Protein AF-A0A9E5JHD2-F1 (afdb_monomer_lite)

Structure (mmCIF, N/CA/C/O backbone):
data_AF-A0A9E5JHD2-F1
#
_entry.id   AF-A0A9E5JHD2-F1
#
loop_
_atom_site.group_PDB
_atom_site.id
_atom_site.type_symbol
_atom_site.label_atom_id
_atom_site.label_alt_id
_atom_site.label_comp_id
_atom_site.label_asym_id
_atom_site.label_entity_id
_atom_site.label_seq_id
_atom_site.pdbx_PDB_ins_code
_atom_site.Cartn_x
_atom_site.Cartn_y
_atom_site.Cartn_z
_atom_site.occupancy
_atom_site.B_iso_or_equiv
_atom_site.auth_seq_id
_atom_site.auth_comp_id
_atom_site.auth_asym_id
_atom_site.auth_atom_id
_atom_site.pdbx_PDB_model_num
ATOM 1 N N . ASN A 1 1 ? -13.717 1.702 -2.231 1.00 94.69 1 ASN A N 1
ATOM 2 C CA . ASN A 1 1 ? -14.423 2.527 -1.225 1.00 94.69 1 ASN A CA 1
ATOM 3 C C . ASN A 1 1 ? -14.486 1.715 0.046 1.00 94.69 1 ASN A C 1
ATOM 5 O O . ASN A 1 1 ? -14.703 0.518 -0.075 1.00 94.69 1 ASN A O 1
ATOM 9 N N . TYR A 1 2 ? -14.304 2.346 1.200 1.00 96.88 2 TYR A N 1
ATOM 10 C CA . TYR A 1 2 ? -14.379 1.688 2.506 1.00 96.88 2 TYR A CA 1
ATOM 11 C C . TYR A 1 2 ? -15.348 2.466 3.394 1.00 96.88 2 TYR A C 1
ATOM 13 O O . TYR A 1 2 ? -15.349 3.697 3.351 1.00 96.88 2 TYR A O 1
ATOM 21 N N . LEU A 1 3 ? -16.200 1.762 4.135 1.00 96.31 3 LEU A N 1
ATOM 22 C CA . LEU A 1 3 ? -17.006 2.364 5.194 1.00 96.31 3 LEU A CA 1
ATOM 23 C C . LEU A 1 3 ? -16.110 2.513 6.427 1.00 96.31 3 LEU A C 1
ATOM 25 O O . LEU A 1 3 ? -15.376 1.582 6.735 1.00 96.31 3 LEU A O 1
ATOM 29 N N . VAL A 1 4 ? -16.140 3.675 7.071 1.00 96.31 4 VAL A N 1
ATOM 30 C CA . VAL A 1 4 ? -15.332 3.996 8.257 1.00 96.31 4 VAL A CA 1
ATOM 31 C C . VAL A 1 4 ? -16.227 4.678 9.288 1.00 96.31 4 VAL A C 1
ATOM 33 O O . VAL A 1 4 ? -17.124 5.441 8.907 1.00 96.31 4 VAL A O 1
ATOM 36 N N . ASP A 1 5 ? -15.992 4.436 10.574 1.00 95.88 5 ASP A N 1
ATOM 37 C CA . ASP A 1 5 ? -16.698 5.107 11.667 1.00 95.88 5 ASP A CA 1
ATOM 38 C C . ASP A 1 5 ? -16.470 6.633 11.629 1.00 95.88 5 ASP A C 1
ATOM 40 O O . ASP A 1 5 ? -15.352 7.138 11.467 1.00 95.88 5 ASP A O 1
ATOM 44 N N . ARG A 1 6 ? -17.557 7.403 11.761 1.00 95.75 6 ARG A N 1
ATOM 45 C CA . ARG A 1 6 ? -17.526 8.872 11.780 1.00 95.75 6 ARG A CA 1
ATOM 46 C C . ARG A 1 6 ? -16.782 9.434 12.989 1.00 95.75 6 ARG A C 1
ATOM 48 O O . ARG A 1 6 ? -16.275 10.553 12.898 1.00 95.75 6 ARG A O 1
ATOM 55 N N . ALA A 1 7 ? -16.728 8.688 14.090 1.00 96.81 7 ALA A N 1
ATOM 56 C CA . ALA A 1 7 ? -16.056 9.084 15.318 1.00 96.81 7 ALA A CA 1
ATOM 57 C C . ALA A 1 7 ? -14.535 9.200 15.148 1.00 96.81 7 ALA A C 1
ATOM 59 O O . ALA A 1 7 ? -13.897 9.938 15.900 1.00 96.81 7 ALA A O 1
ATOM 60 N N . VAL A 1 8 ? -13.947 8.531 14.147 1.00 96.44 8 VAL A N 1
ATOM 61 C CA . VAL A 1 8 ? -12.508 8.621 13.889 1.00 96.44 8 VAL A CA 1
ATOM 62 C C . VAL A 1 8 ? -12.144 10.017 13.374 1.00 96.44 8 VAL A C 1
ATOM 64 O O . VAL A 1 8 ? -12.630 10.434 12.312 1.00 96.44 8 VAL A O 1
ATOM 67 N N . PRO A 1 9 ? -11.242 10.751 14.059 1.00 95.88 9 PRO A N 1
ATOM 68 C CA . PRO A 1 9 ? -10.780 12.044 13.577 1.00 95.88 9 PRO A CA 1
ATOM 69 C C . PRO A 1 9 ? -10.144 11.914 12.191 1.00 95.88 9 PRO A C 1
ATOM 71 O O . PRO A 1 9 ? -9.192 11.158 11.995 1.00 95.88 9 PRO A O 1
ATOM 74 N N . PHE A 1 10 ? -10.635 12.686 11.219 1.00 93.94 10 PHE A N 1
ATOM 75 C CA . PHE A 1 10 ? -10.197 12.550 9.826 1.00 93.94 10 PHE A CA 1
ATOM 76 C C . PHE A 1 10 ? -8.692 12.809 9.640 1.00 93.94 10 PHE A C 1
ATOM 78 O O . PHE A 1 10 ? -8.054 12.144 8.833 1.00 93.94 10 PHE A O 1
ATOM 85 N N . GLY A 1 11 ? -8.101 13.716 10.428 1.00 94.62 11 GLY A N 1
ATOM 86 C CA . GLY A 1 11 ? -6.651 13.938 10.423 1.00 94.62 11 GLY A CA 1
ATOM 87 C C . GLY A 1 11 ? -5.853 12.704 10.858 1.00 94.62 11 GLY A C 1
ATOM 88 O O . GLY A 1 11 ? -4.858 12.374 10.221 1.00 94.62 11 GLY A O 1
ATOM 89 N N . ARG A 1 12 ? -6.328 11.969 11.878 1.00 95.69 12 ARG A N 1
ATOM 90 C CA . ARG A 1 12 ? -5.720 10.696 12.301 1.00 95.69 12 ARG A CA 1
ATOM 91 C C . ARG A 1 12 ? -5.823 9.661 11.186 1.00 95.69 12 ARG A C 1
ATOM 93 O O . ARG A 1 12 ? -4.822 9.047 10.835 1.00 95.69 12 ARG A O 1
ATOM 100 N N . LEU A 1 13 ? -7.010 9.538 10.583 1.00 96.25 13 LEU A N 1
ATOM 101 C CA . LEU A 1 13 ? -7.246 8.635 9.457 1.00 96.25 13 LEU A CA 1
ATOM 102 C C . LEU A 1 13 ? -6.259 8.889 8.312 1.00 96.25 13 LEU A C 1
ATOM 104 O O . LEU A 1 13 ? -5.614 7.953 7.853 1.00 96.25 13 LEU A O 1
ATOM 108 N N . VAL A 1 14 ? -6.122 10.147 7.882 1.00 95.56 14 VAL A N 1
ATOM 109 C CA . VAL A 1 14 ? -5.187 10.564 6.826 1.00 95.56 14 VAL A CA 1
ATOM 110 C C . VAL A 1 14 ? -3.749 10.197 7.187 1.00 95.56 14 VAL A C 1
ATOM 112 O O . VAL A 1 14 ? -3.085 9.516 6.404 1.00 95.56 14 VAL A O 1
ATOM 115 N N . ASN A 1 15 ? -3.274 10.629 8.357 1.00 95.19 15 ASN A N 1
ATOM 116 C CA . ASN A 1 15 ? -1.876 10.455 8.753 1.00 95.19 15 ASN A CA 1
ATOM 117 C C . ASN A 1 15 ? -1.495 8.973 8.826 1.00 95.19 15 ASN A C 1
ATOM 119 O O . ASN A 1 15 ? -0.431 8.581 8.351 1.00 95.19 15 ASN A O 1
ATOM 123 N N . GLN A 1 16 ? -2.389 8.142 9.364 1.00 97.50 16 GLN A N 1
ATOM 124 C CA . GLN A 1 16 ? -2.115 6.733 9.634 1.00 97.50 16 GLN A CA 1
ATOM 125 C C . GLN A 1 16 ? -2.344 5.819 8.418 1.00 97.50 16 GLN A C 1
ATOM 127 O O . GLN A 1 16 ? -1.650 4.812 8.278 1.00 97.50 16 GLN A O 1
ATOM 132 N N . ILE A 1 17 ? -3.248 6.165 7.489 1.00 98.06 17 ILE A N 1
ATOM 133 C CA . ILE A 1 17 ? -3.468 5.364 6.268 1.00 98.06 17 ILE A CA 1
ATOM 134 C C . ILE A 1 17 ? -2.464 5.680 5.151 1.00 98.06 17 ILE A C 1
ATOM 136 O O . ILE A 1 17 ? -2.183 4.834 4.298 1.00 98.06 17 ILE A O 1
ATOM 140 N N . THR A 1 18 ? -1.911 6.895 5.134 1.00 98.38 18 THR A N 1
ATOM 141 C CA . THR A 1 18 ? -1.023 7.367 4.060 1.00 98.38 18 THR A CA 1
ATOM 142 C C . THR A 1 18 ? 0.222 6.491 3.866 1.00 98.38 18 THR A C 1
ATOM 144 O O . THR A 1 18 ? 0.499 6.136 2.715 1.00 98.38 18 THR A O 1
ATOM 147 N N . PRO A 1 19 ? 0.945 6.052 4.919 1.00 98.44 19 PRO A N 1
ATOM 148 C CA . PRO A 1 19 ? 2.079 5.141 4.767 1.00 98.44 19 PRO A CA 1
ATOM 149 C C . PRO A 1 19 ? 1.695 3.843 4.051 1.00 98.44 19 PRO A C 1
ATOM 151 O O . PRO A 1 19 ? 2.410 3.418 3.140 1.00 98.44 19 PRO A O 1
ATOM 154 N N . HIS A 1 20 ? 0.531 3.264 4.381 1.00 98.75 20 HIS A N 1
ATOM 155 C CA . HIS A 1 20 ? 0.003 2.076 3.704 1.00 98.75 20 HIS A CA 1
ATOM 156 C C . HIS A 1 20 ? -0.266 2.348 2.225 1.00 98.75 20 HIS A C 1
ATOM 158 O O . HIS A 1 20 ? 0.205 1.618 1.359 1.00 98.75 20 HIS A O 1
ATOM 164 N N . PHE A 1 21 ? -0.973 3.431 1.899 1.00 98.69 21 PHE A N 1
ATOM 165 C CA . PHE A 1 21 ? -1.281 3.780 0.509 1.00 98.69 21 PHE A CA 1
ATOM 166 C C . PHE A 1 21 ? -0.048 4.035 -0.351 1.00 98.69 21 PHE A C 1
ATOM 168 O O . PHE A 1 21 ? -0.021 3.604 -1.505 1.00 98.69 21 PHE A O 1
ATOM 175 N N . VAL A 1 22 ? 0.965 4.692 0.208 1.00 98.62 22 VAL A N 1
ATOM 176 C CA . VAL A 1 22 ? 2.224 4.978 -0.483 1.00 98.62 22 VAL A CA 1
ATOM 177 C C . VAL A 1 22 ? 3.027 3.706 -0.747 1.00 98.62 22 VAL A C 1
ATOM 179 O O . VAL A 1 22 ? 3.644 3.587 -1.805 1.00 98.62 22 VAL A O 1
ATOM 182 N N . THR A 1 23 ? 3.029 2.752 0.185 1.00 98.81 23 THR A N 1
ATOM 183 C CA . THR A 1 23 ? 3.943 1.600 0.134 1.00 98.81 23 THR A CA 1
ATOM 184 C C . THR A 1 23 ? 3.296 0.314 -0.374 1.00 98.81 23 THR A C 1
ATOM 186 O O . THR A 1 23 ? 3.993 -0.489 -0.983 1.00 98.81 23 THR A O 1
ATOM 189 N N . ARG A 1 24 ? 1.970 0.137 -0.284 1.00 98.62 24 ARG A N 1
ATOM 190 C CA . ARG A 1 24 ? 1.276 -1.076 -0.771 1.00 98.62 24 ARG A CA 1
ATOM 191 C C . ARG A 1 24 ? 1.430 -1.341 -2.270 1.00 98.62 24 ARG A C 1
ATOM 193 O O . ARG A 1 24 ? 1.163 -2.446 -2.730 1.00 98.62 24 ARG A O 1
ATOM 200 N N . GLN A 1 25 ? 1.873 -0.356 -3.055 1.00 98.31 25 GLN A N 1
ATOM 201 C CA . GLN A 1 25 ? 2.186 -0.552 -4.475 1.00 98.31 25 GLN A CA 1
ATOM 202 C C . GLN A 1 25 ? 3.302 -1.586 -4.718 1.00 98.31 25 GLN A C 1
ATOM 204 O O . GLN A 1 25 ? 3.388 -2.105 -5.827 1.00 98.31 25 GLN A O 1
ATOM 209 N N . VAL A 1 26 ? 4.097 -1.944 -3.697 1.00 98.62 26 VAL A N 1
ATOM 210 C CA . VAL A 1 26 ? 5.070 -3.048 -3.794 1.00 98.62 26 VAL A CA 1
ATOM 211 C C . VAL A 1 26 ? 4.416 -4.393 -4.117 1.00 98.62 26 VAL A C 1
ATOM 213 O O . VAL A 1 26 ? 5.026 -5.189 -4.821 1.00 98.62 26 VAL A O 1
ATOM 216 N N . PHE A 1 27 ? 3.166 -4.624 -3.699 1.00 98.62 27 PHE A N 1
ATOM 217 C CA . PHE A 1 27 ? 2.394 -5.823 -4.063 1.00 98.62 27 PHE A CA 1
ATOM 218 C C . PHE A 1 27 ? 1.133 -5.522 -4.887 1.00 98.62 27 PHE A C 1
ATOM 220 O O . PHE A 1 27 ? 0.651 -6.391 -5.604 1.00 98.62 27 PHE A O 1
ATOM 227 N N . ALA A 1 28 ? 0.593 -4.302 -4.816 1.00 98.56 28 ALA A N 1
ATOM 228 C CA . ALA A 1 28 ? -0.642 -3.915 -5.507 1.00 98.56 28 ALA A CA 1
ATOM 229 C C . ALA A 1 28 ? -0.413 -3.103 -6.797 1.00 98.56 28 ALA A C 1
ATOM 231 O O . ALA A 1 28 ? -1.377 -2.742 -7.474 1.00 98.56 28 ALA A O 1
ATOM 232 N N . GLY A 1 29 ? 0.835 -2.772 -7.140 1.00 98.44 29 GLY A N 1
ATOM 233 C CA . GLY A 1 29 ? 1.167 -2.066 -8.376 1.00 98.44 29 GLY A CA 1
ATOM 234 C C . GLY A 1 29 ? 0.925 -2.933 -9.614 1.00 98.44 29 GLY A C 1
ATOM 235 O O . GLY A 1 29 ? 1.248 -4.121 -9.619 1.00 98.44 29 GLY A O 1
ATOM 236 N N . ALA A 1 30 ? 0.369 -2.343 -10.675 1.00 98.38 30 ALA A N 1
ATOM 237 C CA . ALA A 1 30 ? 0.091 -3.055 -11.924 1.00 98.38 30 ALA A CA 1
ATOM 238 C C . ALA A 1 30 ? 1.236 -2.969 -12.943 1.00 98.38 30 ALA A C 1
ATOM 240 O O . ALA A 1 30 ? 1.199 -3.634 -13.978 1.00 98.38 30 ALA A O 1
ATOM 241 N N . GLY A 1 31 ? 2.252 -2.148 -12.692 1.00 97.44 31 GLY A N 1
ATOM 242 C CA . GLY A 1 31 ? 3.419 -1.988 -13.548 1.00 97.44 31 GLY A CA 1
ATOM 243 C C . GLY A 1 31 ? 3.198 -1.067 -14.750 1.00 97.44 31 GLY A C 1
ATOM 244 O O . GLY A 1 31 ? 2.174 -1.139 -15.450 1.00 97.44 31 GLY A O 1
ATOM 245 N N . LYS A 1 32 ? 4.200 -0.229 -15.028 1.00 95.25 32 LYS A N 1
ATOM 246 C CA . LYS A 1 32 ? 4.222 0.724 -16.146 1.00 95.25 32 LYS A CA 1
ATOM 247 C C . LYS A 1 32 ? 5.619 0.824 -16.754 1.00 95.25 32 LYS A C 1
ATOM 249 O O . LYS A 1 32 ? 6.608 0.850 -16.035 1.00 95.25 32 LYS A O 1
ATOM 254 N N . VAL A 1 33 ? 5.700 0.889 -18.082 1.00 93.62 33 VAL A N 1
ATOM 255 C CA . VAL A 1 33 ? 6.937 1.233 -18.801 1.00 93.62 33 VAL A CA 1
ATOM 256 C C . VAL A 1 33 ? 6.950 2.740 -19.017 1.00 93.62 33 VAL A C 1
ATOM 258 O O . VAL A 1 33 ? 5.965 3.293 -19.503 1.00 93.62 33 VAL A O 1
ATOM 261 N N . GLY A 1 34 ? 8.070 3.383 -18.705 1.00 88.25 34 GLY A N 1
ATOM 262 C CA . GLY A 1 34 ? 8.212 4.828 -18.846 1.00 88.25 34 GLY A CA 1
ATOM 263 C C . GLY A 1 34 ? 7.721 5.625 -17.638 1.00 88.25 34 GLY A C 1
ATOM 264 O O . GLY A 1 34 ? 7.102 5.086 -16.725 1.00 88.25 34 GLY A O 1
ATOM 265 N N . CYS A 1 35 ? 7.997 6.928 -17.669 1.00 87.81 35 CYS A N 1
ATOM 266 C CA . CYS A 1 35 ? 7.595 7.915 -16.667 1.00 87.81 35 CYS A CA 1
ATOM 267 C C . CYS A 1 35 ? 6.706 8.994 -17.287 1.00 87.81 35 CYS A C 1
ATOM 269 O O . CYS A 1 35 ? 6.960 9.431 -18.409 1.00 87.81 35 CYS A O 1
ATOM 271 N N . GLU A 1 36 ? 5.725 9.476 -16.531 1.00 85.81 36 GLU A N 1
ATOM 272 C CA . GLU A 1 36 ? 4.918 10.656 -16.875 1.00 85.81 36 GLU A CA 1
ATOM 273 C C . GLU A 1 36 ? 4.974 11.730 -15.779 1.00 85.81 36 GLU A C 1
ATOM 275 O O . GLU A 1 36 ? 4.180 12.669 -15.777 1.00 85.81 36 GLU A O 1
ATOM 280 N N . SER A 1 37 ? 5.921 11.616 -14.840 1.00 80.12 37 SER A N 1
ATOM 281 C CA . SER A 1 37 ? 6.145 12.656 -13.837 1.00 80.12 37 SER A CA 1
ATOM 282 C C . SER A 1 37 ? 6.454 14.002 -14.518 1.00 80.12 37 SER A C 1
ATOM 284 O O . SER A 1 37 ? 7.274 14.045 -15.443 1.00 80.12 37 SER A O 1
ATOM 286 N N . PRO A 1 38 ? 5.876 15.123 -14.042 1.00 75.75 38 PRO A N 1
ATOM 287 C CA . PRO A 1 38 ? 6.151 16.448 -14.589 1.00 75.75 38 PRO A CA 1
ATOM 288 C C . PRO A 1 38 ? 7.655 16.746 -14.669 1.00 75.75 38 PRO A C 1
ATOM 290 O O . PRO A 1 38 ? 8.394 16.548 -13.705 1.00 75.75 38 PRO A O 1
ATOM 293 N N . GLY A 1 39 ? 8.118 17.213 -15.831 1.00 76.81 39 GLY A N 1
ATOM 294 C CA . GLY A 1 39 ? 9.533 17.525 -16.071 1.00 76.81 39 GLY A CA 1
ATOM 295 C C . GLY A 1 39 ? 10.446 16.311 -16.297 1.00 76.81 39 GLY A C 1
ATOM 296 O O . GLY A 1 39 ? 11.653 16.500 -16.455 1.00 76.81 39 GLY A O 1
ATOM 297 N N . SER A 1 40 ? 9.894 15.093 -16.337 1.00 77.88 40 SER A N 1
ATOM 298 C CA . SER A 1 40 ? 10.606 13.878 -16.750 1.00 77.88 40 SER A CA 1
ATOM 299 C C . SER A 1 40 ? 10.275 13.529 -18.199 1.00 77.88 40 SER A C 1
ATOM 301 O O . SER A 1 40 ? 9.182 13.793 -18.696 1.00 77.88 40 SER A O 1
ATOM 303 N N . THR A 1 41 ? 11.224 12.911 -18.885 1.00 74.38 41 THR A N 1
ATOM 304 C CA . THR A 1 41 ? 10.991 12.236 -20.160 1.00 74.38 41 THR A CA 1
ATOM 305 C C . THR A 1 41 ? 10.573 10.787 -19.897 1.00 74.38 41 THR A C 1
ATOM 307 O O . THR A 1 41 ? 11.030 10.192 -18.916 1.00 74.38 41 THR A O 1
ATOM 310 N N . PRO A 1 42 ? 9.782 10.152 -20.782 1.00 69.69 42 PRO A N 1
ATOM 311 C CA . PRO A 1 42 ? 9.449 8.732 -20.649 1.00 69.69 42 PRO A CA 1
ATOM 312 C C . PRO A 1 42 ? 10.679 7.822 -20.558 1.00 69.69 42 PRO A C 1
ATOM 314 O O . PRO A 1 42 ? 10.598 6.729 -20.011 1.00 69.69 42 PRO A O 1
ATOM 317 N N . SER A 1 43 ? 11.833 8.277 -21.052 1.00 72.19 43 SER A N 1
ATOM 318 C CA . SER A 1 43 ? 13.100 7.559 -20.963 1.00 72.19 43 SER A CA 1
ATOM 319 C C . SER A 1 43 ? 13.797 7.617 -19.598 1.00 72.19 43 SER A C 1
ATOM 321 O O . SER A 1 43 ? 14.713 6.830 -19.361 1.00 72.19 43 SER A O 1
ATOM 323 N N . ASP A 1 44 ? 13.390 8.510 -18.695 1.00 76.38 44 ASP A N 1
ATOM 324 C CA . ASP A 1 44 ? 14.071 8.687 -17.406 1.00 76.38 44 ASP A CA 1
ATOM 325 C C . ASP A 1 44 ? 13.785 7.551 -16.414 1.00 76.38 44 ASP A C 1
ATOM 327 O O . ASP A 1 44 ? 14.603 7.290 -15.532 1.00 76.38 44 ASP A O 1
ATOM 331 N N . VAL A 1 45 ? 12.667 6.834 -16.576 1.00 80.19 45 VAL A N 1
ATOM 332 C CA . VAL A 1 45 ? 12.332 5.643 -15.782 1.00 80.19 45 VAL A CA 1
ATOM 333 C C . VAL A 1 45 ? 11.972 4.509 -16.729 1.00 80.19 45 VAL A C 1
ATOM 335 O O . VAL A 1 45 ? 10.984 4.579 -17.450 1.00 80.19 45 VAL A O 1
ATOM 338 N N . ALA A 1 46 ? 12.773 3.444 -16.739 1.00 87.50 46 ALA A N 1
ATOM 339 C CA . ALA A 1 46 ? 12.541 2.314 -17.639 1.00 87.50 46 ALA A CA 1
ATOM 340 C C . ALA A 1 46 ? 11.261 1.540 -17.287 1.00 87.50 46 ALA A C 1
ATOM 342 O O . ALA A 1 46 ? 10.552 1.070 -18.175 1.00 87.50 46 ALA A O 1
ATOM 343 N N . TYR A 1 47 ? 10.993 1.389 -15.991 1.00 93.81 47 TYR A N 1
ATOM 344 C CA . TYR A 1 47 ? 9.866 0.634 -15.466 1.00 93.81 47 TYR A CA 1
ATOM 345 C C . TYR A 1 47 ? 9.497 1.144 -14.071 1.00 93.81 47 TYR A C 1
ATOM 347 O O . TYR A 1 47 ? 10.397 1.451 -13.291 1.00 93.81 47 TYR A O 1
ATOM 355 N N . GLN A 1 48 ? 8.206 1.202 -13.762 1.00 95.88 48 GLN A N 1
ATOM 356 C CA . GLN A 1 48 ? 7.656 1.635 -12.476 1.00 95.88 48 GLN A CA 1
ATOM 357 C C . GLN A 1 48 ? 6.680 0.588 -11.926 1.00 95.88 48 GLN A C 1
ATOM 359 O O . GLN A 1 48 ? 6.054 -0.142 -12.700 1.00 95.88 48 GLN A O 1
ATOM 364 N N . LEU A 1 49 ? 6.522 0.542 -10.601 1.00 98.00 49 LEU A N 1
ATOM 365 C CA . LEU A 1 49 ? 5.598 -0.358 -9.906 1.00 98.00 49 LEU A CA 1
ATOM 366 C C . LEU A 1 49 ? 4.133 0.006 -10.168 1.00 98.00 49 LEU A C 1
ATOM 368 O O . LEU A 1 49 ? 3.318 -0.879 -10.420 1.00 98.00 49 LEU A O 1
ATOM 372 N N . SER A 1 50 ? 3.795 1.298 -10.121 1.00 97.56 50 SER A N 1
ATOM 373 C CA . SER A 1 50 ? 2.420 1.790 -10.245 1.00 97.56 50 SER A CA 1
ATOM 374 C C . SER A 1 50 ? 2.208 2.616 -11.506 1.00 97.56 50 SER A C 1
ATOM 376 O O . SER A 1 50 ? 3.036 3.441 -11.886 1.00 97.56 50 SER A O 1
ATOM 378 N N . GLN A 1 51 ? 1.035 2.448 -12.113 1.00 95.81 51 GLN A N 1
ATOM 379 C CA . GLN A 1 51 ? 0.563 3.268 -13.226 1.00 95.81 51 GLN A CA 1
ATOM 380 C C . GLN A 1 51 ? 0.116 4.664 -12.787 1.00 95.81 51 GLN A C 1
ATOM 382 O O . GLN A 1 51 ? 0.084 5.579 -13.608 1.00 95.81 51 GLN A O 1
ATOM 387 N N . ARG A 1 52 ? -0.266 4.834 -11.516 1.00 94.69 52 ARG A N 1
ATOM 388 C CA . ARG A 1 52 ? -0.911 6.053 -11.015 1.00 94.69 52 ARG A CA 1
ATOM 389 C C . ARG A 1 52 ? 0.017 6.989 -10.245 1.00 94.69 52 ARG A C 1
ATOM 391 O O . ARG A 1 52 ? -0.301 8.172 -10.150 1.00 94.69 52 ARG A O 1
ATOM 398 N N . ALA A 1 53 ? 1.139 6.494 -9.720 1.00 94.69 53 ALA A N 1
ATOM 399 C CA . ALA A 1 53 ? 2.022 7.243 -8.817 1.00 94.69 53 ALA A CA 1
ATOM 400 C C . ALA A 1 53 ? 2.481 8.614 -9.359 1.00 94.69 53 ALA A C 1
ATOM 402 O O . ALA A 1 53 ? 2.523 9.584 -8.603 1.00 94.69 53 ALA A O 1
ATOM 403 N N . ASP A 1 54 ? 2.767 8.716 -10.662 1.00 93.19 54 ASP A N 1
ATOM 404 C CA . ASP A 1 54 ? 3.203 9.965 -11.311 1.00 93.19 54 ASP A CA 1
ATOM 405 C C . ASP A 1 54 ? 2.162 11.095 -11.225 1.00 93.19 54 ASP A C 1
ATOM 407 O O . ASP A 1 54 ? 2.521 12.271 -11.250 1.00 93.19 54 ASP A O 1
ATOM 411 N N . PHE A 1 55 ? 0.878 10.748 -11.102 1.00 91.50 55 PHE A N 1
ATOM 412 C CA . PHE A 1 55 ? -0.235 11.693 -11.203 1.00 91.50 55 PHE A CA 1
ATOM 413 C C . PHE A 1 55 ? -0.708 12.252 -9.857 1.00 91.50 55 PHE A C 1
ATOM 415 O O . PHE A 1 55 ? -1.647 13.047 -9.840 1.00 91.50 55 PHE A O 1
ATOM 422 N N . PHE A 1 56 ? -0.116 11.824 -8.738 1.00 91.44 56 PHE A N 1
ATOM 423 C CA . PHE A 1 56 ? -0.432 12.373 -7.417 1.00 91.44 56 PHE A CA 1
ATOM 424 C C . PHE A 1 56 ? 0.417 13.602 -7.137 1.00 91.44 56 PHE A C 1
ATOM 426 O O . PHE A 1 56 ? 1.636 13.557 -7.301 1.00 91.44 56 PHE A O 1
ATOM 433 N N . GLU A 1 57 ? -0.222 14.690 -6.720 1.00 89.56 57 GLU A N 1
ATOM 434 C CA . GLU A 1 57 ? 0.412 16.001 -6.509 1.00 89.56 57 GLU A CA 1
ATOM 435 C C . GLU A 1 57 ? 0.163 16.561 -5.107 1.00 89.56 57 GLU A C 1
ATOM 437 O O . GLU A 1 57 ? 0.930 17.402 -4.645 1.00 89.56 57 GLU A O 1
ATOM 442 N N . GLU A 1 58 ? -0.865 16.071 -4.415 1.00 90.31 58 GLU A N 1
ATOM 443 C CA . GLU A 1 58 ? -1.236 16.514 -3.073 1.00 90.31 58 GLU A CA 1
ATOM 444 C C . GLU A 1 58 ? -1.382 15.306 -2.135 1.00 90.31 58 GLU A C 1
ATOM 446 O O . GLU A 1 58 ? -1.593 14.167 -2.560 1.00 90.31 58 GLU A O 1
ATOM 451 N N . GLU A 1 59 ? -1.235 15.530 -0.834 1.00 90.38 59 GLU A N 1
ATOM 452 C CA . GLU A 1 59 ? -1.460 14.482 0.165 1.00 90.38 59 GLU A CA 1
ATOM 453 C C . GLU A 1 59 ? -2.959 14.281 0.411 1.00 90.38 59 GLU A C 1
ATOM 455 O O . GLU A 1 59 ? -3.456 13.156 0.372 1.00 90.38 59 GLU A O 1
ATOM 460 N N . VAL A 1 60 ? -3.685 15.387 0.589 1.00 87.88 60 VAL A N 1
ATOM 461 C CA . VAL A 1 60 ? -5.104 15.427 0.946 1.00 87.88 60 VAL A CA 1
ATOM 462 C C . VAL A 1 60 ? -5.816 16.441 0.064 1.00 87.88 60 VAL A C 1
ATOM 464 O O . VAL A 1 60 ? -5.346 17.564 -0.074 1.00 87.88 60 VAL A O 1
ATOM 467 N N . GLY A 1 61 ? -6.969 16.076 -0.493 1.00 84.31 61 GLY A N 1
ATOM 468 C CA . GLY A 1 61 ? -7.740 16.977 -1.351 1.00 84.31 61 GLY A CA 1
ATOM 469 C C . GLY A 1 61 ? -9.067 16.381 -1.815 1.00 84.31 61 GLY A C 1
ATOM 470 O O . GLY A 1 61 ? -9.334 15.197 -1.616 1.00 84.31 61 GLY A O 1
ATOM 471 N N . LEU A 1 62 ? -9.910 17.199 -2.446 1.00 77.44 62 LEU A N 1
ATOM 472 C CA . LEU A 1 62 ? -11.233 16.776 -2.932 1.00 77.44 62 LEU A CA 1
ATOM 473 C C . LEU A 1 62 ? -11.203 16.281 -4.387 1.00 77.44 62 LEU A C 1
ATOM 475 O O . LEU A 1 62 ? -12.009 15.435 -4.790 1.00 77.44 62 LEU A O 1
ATOM 479 N N . GLU A 1 63 ? -10.267 16.810 -5.171 1.00 77.12 63 GLU A N 1
ATOM 480 C CA . GLU A 1 63 ? -10.213 16.636 -6.617 1.00 77.12 63 GLU A CA 1
ATOM 481 C C . GLU A 1 63 ? -9.860 15.202 -7.035 1.00 77.12 63 GLU A C 1
ATOM 483 O O . GLU A 1 63 ? -9.227 14.436 -6.306 1.00 77.12 63 GLU A O 1
ATOM 488 N N . THR A 1 64 ? -10.292 14.819 -8.239 1.00 64.81 64 THR A N 1
ATOM 489 C CA . THR A 1 64 ? -10.031 13.476 -8.806 1.00 64.81 64 THR A CA 1
ATOM 490 C C . THR A 1 64 ? -9.399 13.518 -10.199 1.00 64.81 64 THR A C 1
ATOM 492 O O . THR A 1 64 ? -8.798 12.534 -10.641 1.00 64.81 64 THR A O 1
ATOM 495 N N . THR A 1 65 ? -9.477 14.658 -10.888 1.00 60.34 65 THR A N 1
ATOM 496 C CA . THR A 1 65 ? -8.994 14.839 -12.265 1.00 60.34 65 THR A CA 1
ATOM 497 C C . THR A 1 65 ? -7.731 15.694 -12.339 1.00 60.34 65 THR A C 1
ATOM 499 O O . THR A 1 65 ? -6.819 15.314 -13.071 1.00 60.34 65 THR A O 1
ATOM 502 N N . LEU A 1 66 ? -7.647 16.767 -11.548 1.00 63.72 66 LEU A N 1
ATOM 503 C CA . LEU A 1 66 ? -6.497 17.671 -11.413 1.00 63.72 66 LEU A CA 1
ATOM 504 C C . LEU A 1 66 ? -5.956 17.611 -9.979 1.00 63.72 66 LEU A C 1
ATOM 506 O O . LEU A 1 66 ? -6.731 17.333 -9.070 1.00 63.72 66 LEU A O 1
ATOM 510 N N . LYS A 1 67 ? -4.651 17.853 -9.774 1.00 75.75 67 LYS A N 1
ATOM 511 C CA . LYS A 1 67 ? -4.016 17.876 -8.440 1.00 75.75 67 LYS A CA 1
ATOM 512 C C . LYS A 1 67 ? -4.418 16.687 -7.558 1.00 75.75 67 LYS A C 1
ATOM 514 O O . LYS A 1 67 ? -4.938 16.845 -6.456 1.00 75.75 67 LYS A O 1
ATOM 519 N N . ARG A 1 68 ? -4.270 15.467 -8.084 1.00 85.88 68 ARG A N 1
ATOM 520 C CA . ARG A 1 68 ? -4.861 14.285 -7.442 1.00 85.88 68 ARG A CA 1
ATOM 521 C C . ARG A 1 68 ? -4.240 14.066 -6.055 1.00 85.88 68 ARG A C 1
ATOM 523 O O . ARG A 1 68 ? -3.008 13.997 -5.966 1.00 85.88 68 ARG A O 1
ATOM 530 N N . PRO A 1 69 ? -5.059 13.915 -5.003 1.00 91.19 69 PRO A N 1
ATOM 531 C CA . PRO A 1 69 ? -4.582 13.674 -3.653 1.00 91.19 69 PRO A CA 1
ATOM 532 C C . PRO A 1 69 ? -4.395 12.181 -3.370 1.00 91.19 69 PRO A C 1
ATOM 534 O O . PRO A 1 69 ? -5.130 11.345 -3.905 1.00 91.19 69 PRO A O 1
ATOM 537 N N . ILE A 1 70 ? -3.445 11.833 -2.500 1.00 92.25 70 ILE A N 1
ATOM 538 C CA . ILE A 1 70 ? -3.264 10.450 -2.019 1.00 92.25 70 ILE A CA 1
ATOM 539 C C . ILE A 1 70 ? -4.505 9.997 -1.234 1.00 92.25 70 ILE A C 1
ATOM 541 O O . ILE A 1 70 ? -5.034 8.908 -1.481 1.00 92.25 70 ILE A O 1
ATOM 545 N N . VAL A 1 71 ? -5.003 10.849 -0.332 1.00 93.38 71 VAL A N 1
ATOM 546 C CA . VAL A 1 71 ? -6.253 10.648 0.407 1.00 93.38 71 VAL A CA 1
ATOM 547 C C . VAL A 1 71 ? -7.308 11.623 -0.102 1.00 93.38 71 VAL A C 1
ATOM 549 O O . VAL A 1 71 ? -7.182 12.841 0.032 1.00 93.38 71 VAL A O 1
ATOM 552 N N . ASN A 1 72 ? -8.377 11.088 -0.689 1.00 91.38 72 ASN A N 1
ATOM 553 C CA . ASN A 1 72 ? -9.475 11.907 -1.182 1.00 91.38 72 ASN A CA 1
ATOM 554 C C . ASN A 1 72 ? -10.459 12.241 -0.046 1.00 91.38 72 ASN A C 1
ATOM 556 O O . ASN A 1 72 ? -10.861 11.366 0.722 1.00 91.38 72 ASN A O 1
ATOM 560 N N . THR A 1 73 ? -10.857 13.508 0.048 1.00 84.25 73 THR A N 1
ATOM 561 C CA . THR A 1 73 ? -11.716 14.041 1.116 1.00 84.25 73 THR A CA 1
ATOM 562 C C . THR A 1 73 ? -13.204 14.035 0.782 1.00 84.25 73 THR A C 1
ATOM 564 O O . THR A 1 73 ? -13.993 14.566 1.563 1.00 84.25 73 THR A O 1
ATOM 567 N N . ARG A 1 74 ? -13.617 13.456 -0.356 1.00 87.62 74 ARG A N 1
ATOM 568 C CA . ARG A 1 74 ? -15.031 13.405 -0.745 1.00 87.62 74 ARG A CA 1
ATOM 569 C C . ARG A 1 74 ? -15.856 12.731 0.344 1.00 87.62 74 ARG A C 1
ATOM 571 O O . ARG A 1 74 ? -15.646 11.564 0.665 1.00 87.62 74 ARG A O 1
ATOM 578 N N . ASP A 1 75 ? -16.829 13.470 0.859 1.00 86.38 75 ASP A N 1
ATOM 579 C CA . ASP A 1 75 ? -17.650 13.060 1.992 1.00 86.38 75 ASP A CA 1
ATOM 580 C C . ASP A 1 75 ? -19.112 12.875 1.571 1.00 86.38 75 ASP A C 1
ATOM 582 O O . ASP A 1 75 ? -19.993 13.676 1.867 1.00 86.38 75 ASP A O 1
ATOM 586 N N . GLU A 1 76 ? -19.349 11.800 0.821 1.00 90.50 76 GLU A N 1
ATOM 587 C CA . GLU A 1 76 ? -20.672 11.372 0.357 1.00 90.50 76 GLU A CA 1
ATOM 588 C C . GLU A 1 76 ? -20.895 9.927 0.836 1.00 90.50 76 GLU A C 1
ATOM 590 O O . GLU A 1 76 ? -20.536 8.990 0.112 1.00 90.50 76 GLU A O 1
ATOM 595 N N . PRO A 1 77 ? -21.387 9.712 2.075 1.00 90.38 77 PRO A N 1
ATOM 596 C CA . PRO A 1 77 ? -21.372 8.392 2.707 1.00 90.38 77 PRO A CA 1
ATOM 597 C C . PRO A 1 77 ? -22.378 7.393 2.116 1.00 90.38 77 PRO A C 1
ATOM 599 O O . PRO A 1 77 ? -22.140 6.193 2.184 1.00 90.38 77 PRO A O 1
ATOM 602 N N . HIS A 1 78 ? -23.472 7.867 1.503 1.00 94.38 78 HIS A N 1
ATOM 603 C CA . HIS A 1 78 ? -24.598 7.039 1.020 1.00 94.38 78 HIS A CA 1
ATOM 604 C C . HIS A 1 78 ? -25.241 6.145 2.099 1.00 94.38 78 HIS A C 1
ATOM 606 O O . HIS A 1 78 ? -25.880 5.139 1.804 1.00 94.38 78 HIS A O 1
ATOM 612 N N . CYS A 1 79 ? -25.088 6.550 3.354 1.00 95.00 79 CYS A N 1
ATOM 613 C CA . CYS A 1 79 ? -25.705 5.998 4.551 1.00 95.00 79 CYS A CA 1
ATOM 614 C C . CYS A 1 79 ? -25.796 7.129 5.591 1.00 95.00 79 CYS A C 1
ATOM 616 O O . CYS A 1 79 ? -25.535 8.286 5.254 1.00 95.00 79 CYS A O 1
ATOM 618 N N . ASP A 1 80 ? -26.158 6.814 6.836 1.00 96.38 80 ASP A N 1
ATOM 619 C CA . ASP A 1 80 ? -26.253 7.801 7.918 1.00 96.38 80 ASP A CA 1
ATOM 620 C C . ASP A 1 80 ? -24.911 8.552 8.117 1.00 96.38 80 ASP A C 1
ATOM 622 O O . ASP A 1 80 ? -23.934 7.943 8.572 1.00 96.38 80 ASP A O 1
ATOM 626 N N . PRO A 1 81 ? -24.836 9.859 7.785 1.00 95.06 81 PRO A N 1
ATOM 627 C CA . PRO A 1 81 ? -23.599 10.634 7.848 1.00 95.06 81 PRO A CA 1
ATOM 628 C C . PRO A 1 81 ? -23.153 10.942 9.282 1.00 95.06 81 PRO A C 1
ATOM 630 O O . PRO A 1 81 ? -22.009 11.350 9.480 1.00 95.06 81 PRO A O 1
ATOM 633 N N . ALA A 1 82 ? -24.033 10.774 10.276 1.00 94.75 82 ALA A N 1
ATOM 634 C CA . ALA A 1 82 ? -23.678 10.944 11.681 1.00 94.75 82 ALA A CA 1
ATOM 635 C C . ALA A 1 82 ? -22.906 9.733 12.226 1.00 94.75 82 ALA A C 1
ATOM 637 O O . ALA A 1 82 ? -22.121 9.885 13.158 1.00 94.75 82 ALA A O 1
ATOM 638 N N . LYS A 1 83 ? -23.109 8.550 11.633 1.00 95.88 83 LYS A N 1
ATOM 639 C CA . LYS A 1 83 ? -22.475 7.292 12.059 1.00 95.88 83 LYS A CA 1
ATOM 640 C C . LYS A 1 83 ? -21.289 6.897 11.198 1.00 95.88 83 LYS A C 1
ATOM 642 O O . LYS A 1 83 ? -20.332 6.331 11.709 1.00 95.88 83 LYS A O 1
ATOM 647 N N . TYR A 1 84 ? -21.329 7.210 9.903 1.00 96.75 84 TYR A N 1
ATOM 648 C CA . TYR A 1 84 ? -20.349 6.676 8.965 1.00 96.75 84 TYR A CA 1
ATOM 649 C C . TYR A 1 84 ? -19.767 7.716 8.008 1.00 96.75 84 TYR A C 1
ATOM 651 O O . TYR A 1 84 ? -20.379 8.726 7.651 1.00 96.75 84 TYR A O 1
ATOM 659 N N . ARG A 1 85 ? -18.563 7.412 7.530 1.00 95.56 85 ARG A N 1
ATOM 660 C CA . ARG A 1 85 ? -17.869 8.070 6.424 1.00 95.56 85 ARG A CA 1
ATOM 661 C C . ARG A 1 85 ? -17.579 7.031 5.342 1.00 95.56 85 ARG A C 1
ATOM 663 O O . ARG A 1 85 ? -17.168 5.915 5.638 1.00 95.56 85 ARG A O 1
ATOM 670 N N . ARG A 1 86 ? -17.724 7.411 4.070 1.00 96.19 86 ARG A N 1
ATOM 671 C CA . ARG A 1 86 ? -17.221 6.607 2.946 1.00 96.19 86 ARG A CA 1
ATOM 672 C C . ARG A 1 86 ? -15.845 7.115 2.540 1.00 96.19 86 ARG A C 1
ATOM 674 O O . ARG A 1 86 ? -15.739 8.155 1.899 1.00 96.19 86 ARG A O 1
ATOM 681 N N . LEU A 1 87 ? -14.796 6.369 2.867 1.00 95.94 87 LEU A N 1
ATOM 682 C CA . LEU A 1 87 ? -13.445 6.656 2.400 1.00 95.94 87 LEU A CA 1
ATOM 683 C C . LEU A 1 87 ? -13.318 6.288 0.914 1.00 95.94 87 LEU A C 1
ATOM 685 O O . LEU A 1 87 ? -13.300 5.109 0.525 1.00 95.94 87 LEU A O 1
ATOM 689 N N . HIS A 1 88 ? -13.243 7.319 0.074 1.00 94.94 88 HIS A N 1
ATOM 690 C CA . HIS A 1 88 ? -13.029 7.184 -1.360 1.00 94.94 88 HIS A CA 1
ATOM 691 C C . HIS A 1 88 ? -11.530 7.072 -1.658 1.00 94.94 88 HIS A C 1
ATOM 693 O O . HIS A 1 88 ? -10.759 7.989 -1.398 1.00 94.94 88 HIS A O 1
ATOM 699 N N . VAL A 1 89 ? -11.094 5.933 -2.198 1.00 95.19 89 VAL A N 1
ATOM 700 C CA . VAL A 1 89 ? -9.668 5.649 -2.426 1.00 95.19 89 VAL A CA 1
ATOM 701 C C . VAL A 1 89 ? -9.393 5.608 -3.920 1.00 95.19 89 VAL A C 1
ATOM 703 O O . VAL A 1 89 ? -9.935 4.755 -4.619 1.00 95.19 89 VAL A O 1
ATOM 706 N N . ILE A 1 90 ? -8.517 6.500 -4.385 1.00 94.00 90 ILE A N 1
ATOM 707 C CA . ILE A 1 90 ? -8.174 6.662 -5.809 1.00 94.00 90 ILE A CA 1
ATOM 708 C C . ILE A 1 90 ? -6.712 6.322 -6.128 1.00 94.00 90 ILE A C 1
ATOM 710 O O . ILE A 1 90 ? -6.288 6.474 -7.272 1.00 94.00 90 ILE A O 1
ATOM 714 N N . VAL A 1 91 ? -5.933 5.900 -5.127 1.00 94.81 91 VAL A N 1
ATOM 715 C CA . VAL A 1 91 ? -4.479 5.685 -5.238 1.00 94.81 91 VAL A CA 1
ATOM 716 C C . VAL A 1 91 ? -4.083 4.351 -5.873 1.00 94.81 91 VAL A C 1
ATOM 718 O O . VAL A 1 91 ? -3.015 4.244 -6.458 1.00 94.81 91 VAL A O 1
ATOM 721 N N . GLY A 1 92 ? -4.943 3.334 -5.782 1.00 94.81 92 GLY A N 1
ATOM 722 C CA . GLY A 1 92 ? -4.633 1.990 -6.275 1.00 94.81 92 GLY A CA 1
ATOM 723 C C . GLY A 1 92 ? -4.778 1.850 -7.789 1.00 94.81 92 GLY A C 1
ATOM 724 O O . GLY A 1 92 ? -5.673 2.447 -8.388 1.00 94.81 92 GLY A O 1
ATOM 725 N N . ASP A 1 93 ? -3.933 1.012 -8.384 1.00 97.88 93 ASP A N 1
ATOM 726 C CA . ASP A 1 93 ? -4.053 0.603 -9.782 1.00 97.88 93 ASP A CA 1
ATOM 727 C C . ASP A 1 93 ? -5.234 -0.371 -9.982 1.00 97.88 93 ASP A C 1
ATOM 729 O O . ASP A 1 93 ? -5.769 -0.962 -9.032 1.00 97.88 93 ASP A O 1
ATOM 733 N N . ALA A 1 94 ? -5.642 -0.551 -11.239 1.00 97.12 94 ALA A N 1
ATOM 734 C CA . ALA A 1 94 ? -6.459 -1.692 -11.637 1.00 97.12 94 ALA A CA 1
ATOM 735 C C . ALA A 1 94 ? -5.554 -2.927 -11.740 1.00 97.12 94 ALA A C 1
ATOM 737 O O . ALA A 1 94 ? -4.501 -2.856 -12.371 1.00 97.12 94 ALA A O 1
ATOM 738 N N . ASN A 1 95 ? -5.960 -4.033 -11.118 1.00 98.25 95 ASN A N 1
ATOM 739 C CA . ASN A 1 95 ? -5.175 -5.264 -11.071 1.00 98.25 95 ASN A CA 1
ATOM 740 C C . ASN A 1 95 ? -5.856 -6.360 -11.887 1.00 98.25 95 ASN A C 1
ATOM 742 O O . ASN A 1 95 ? -7.085 -6.433 -11.903 1.00 98.25 95 ASN A O 1
ATOM 746 N N . MET A 1 96 ? -5.047 -7.185 -12.552 1.00 97.69 96 MET A N 1
ATOM 747 C CA . MET A 1 96 ? -5.516 -8.377 -13.268 1.00 97.69 96 MET A CA 1
ATOM 748 C C . MET A 1 96 ? -5.429 -9.611 -12.373 1.00 97.69 96 MET A C 1
ATOM 750 O O . MET A 1 96 ? -6.324 -10.448 -12.405 1.00 97.69 96 MET A O 1
ATOM 754 N N . SER A 1 97 ? -4.378 -9.700 -11.554 1.00 98.00 97 SER A N 1
ATOM 755 C CA . SER A 1 97 ? -4.248 -10.722 -10.523 1.00 98.00 97 SER A CA 1
ATOM 756 C C . SER A 1 97 ? -5.355 -10.597 -9.471 1.00 98.00 97 SER A C 1
ATOM 758 O O . SER A 1 97 ? -5.570 -9.539 -8.858 1.00 98.00 97 SER A O 1
ATOM 760 N N . GLU A 1 98 ? -6.041 -11.716 -9.239 1.00 98.25 98 GLU A N 1
ATOM 761 C CA . GLU A 1 98 ? -7.038 -11.860 -8.179 1.00 98.25 98 GLU A CA 1
ATOM 762 C C . GLU A 1 98 ? -6.389 -11.698 -6.803 1.00 98.25 98 GLU A C 1
ATOM 764 O O . GLU A 1 98 ? -6.925 -10.981 -5.960 1.00 98.25 98 GLU A O 1
ATOM 769 N N . VAL A 1 99 ? -5.190 -12.259 -6.606 1.00 98.12 99 VAL A N 1
ATOM 770 C CA . VAL A 1 99 ? -4.431 -12.153 -5.349 1.00 98.12 99 VAL A CA 1
ATOM 771 C C . VAL A 1 99 ? -4.006 -10.709 -5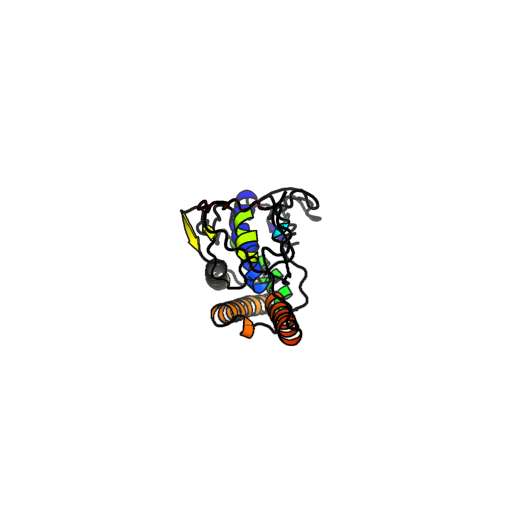.086 1.00 98.12 99 VAL A C 1
ATOM 773 O O . VAL A 1 99 ? -4.188 -10.207 -3.977 1.00 98.12 99 VAL A O 1
ATOM 776 N N . ALA A 1 100 ? -3.530 -9.984 -6.105 1.00 98.00 100 ALA A N 1
ATOM 777 C CA . ALA A 1 100 ? -3.194 -8.568 -5.955 1.00 98.00 100 ALA A CA 1
ATOM 778 C C . ALA A 1 100 ? -4.429 -7.735 -5.572 1.00 98.00 100 ALA A C 1
ATOM 780 O O . ALA A 1 100 ? -4.343 -6.838 -4.732 1.00 98.00 100 ALA A O 1
ATOM 781 N N . THR A 1 101 ? -5.598 -8.046 -6.145 1.00 98.50 101 THR A N 1
ATOM 782 C CA . THR A 1 101 ? -6.866 -7.398 -5.777 1.00 98.50 101 THR A CA 1
ATOM 783 C C . THR A 1 101 ? -7.290 -7.747 -4.351 1.00 98.50 101 THR A C 1
ATOM 785 O O . THR A 1 101 ? -7.650 -6.843 -3.593 1.00 98.50 101 THR A O 1
ATOM 788 N N . PHE A 1 102 ? -7.204 -9.025 -3.980 1.00 98.56 102 PHE A N 1
ATOM 789 C CA . PHE A 1 102 ? -7.527 -9.535 -2.651 1.00 98.56 102 PHE A CA 1
ATOM 790 C C . PHE A 1 102 ? -6.672 -8.853 -1.579 1.00 98.56 102 PHE A C 1
ATOM 792 O O . PHE A 1 102 ? -7.216 -8.242 -0.660 1.00 98.56 102 PHE A O 1
ATOM 799 N N . LEU A 1 103 ? -5.349 -8.813 -1.762 1.00 98.62 103 LEU A N 1
ATOM 800 C CA . LEU A 1 103 ? -4.431 -8.110 -0.866 1.00 98.62 103 LEU A CA 1
ATOM 801 C C . LEU A 1 103 ? -4.679 -6.600 -0.848 1.00 98.62 103 LEU A C 1
ATOM 803 O O . LEU A 1 103 ? -4.727 -5.997 0.223 1.00 98.62 103 LEU A O 1
ATOM 807 N N . LYS A 1 104 ? -4.882 -5.964 -2.008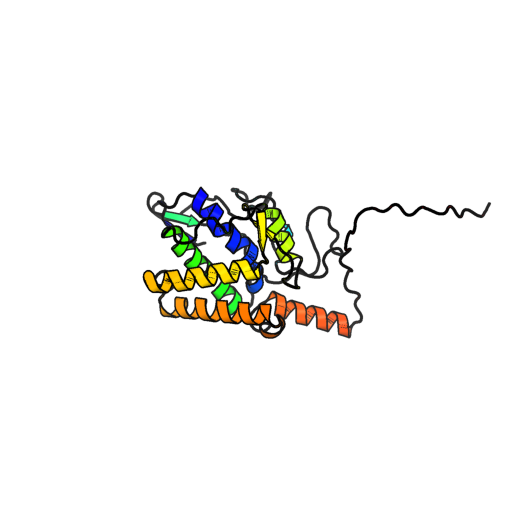 1.00 98.44 104 LYS A N 1
ATOM 808 C CA . LYS A 1 104 ? -5.131 -4.514 -2.098 1.00 98.44 104 LYS A CA 1
ATOM 809 C C . LYS A 1 104 ? -6.349 -4.079 -1.285 1.00 98.44 104 LYS A C 1
ATOM 811 O O . LYS A 1 104 ? -6.324 -2.985 -0.719 1.00 98.44 104 LYS A O 1
ATOM 816 N N . VAL A 1 105 ? -7.412 -4.884 -1.275 1.00 98.31 105 VAL A N 1
ATOM 817 C CA . VAL A 1 105 ? -8.644 -4.570 -0.540 1.00 98.31 105 VAL A CA 1
ATOM 818 C C . VAL A 1 105 ? -8.554 -5.033 0.910 1.00 98.31 105 VAL A C 1
ATOM 820 O O . VAL A 1 105 ? -8.789 -4.234 1.815 1.00 98.31 105 VAL A O 1
ATOM 823 N N . GLY A 1 106 ? -8.155 -6.285 1.131 1.00 98.38 106 GLY A N 1
ATOM 824 C CA . GLY A 1 106 ? -8.109 -6.918 2.444 1.00 98.38 106 GLY A CA 1
ATOM 825 C C . GLY A 1 106 ? -7.138 -6.247 3.409 1.00 98.38 106 GLY A C 1
ATOM 826 O O . GLY A 1 106 ? -7.529 -5.863 4.508 1.00 98.38 106 GLY A O 1
ATOM 827 N N . THR A 1 107 ? -5.893 -6.005 2.983 1.00 98.75 107 THR A N 1
ATOM 828 C CA . THR A 1 107 ? -4.896 -5.342 3.848 1.00 98.75 107 THR A CA 1
ATOM 829 C C . THR A 1 107 ? -5.331 -3.926 4.216 1.00 98.75 107 THR A C 1
ATOM 831 O O . THR A 1 107 ? -5.136 -3.484 5.341 1.00 98.75 107 THR A O 1
ATOM 834 N N . THR A 1 108 ? -5.972 -3.199 3.292 1.00 98.69 108 THR A N 1
ATOM 835 C CA . THR A 1 108 ? -6.512 -1.867 3.586 1.00 98.69 108 THR A CA 1
ATOM 836 C C . THR A 1 108 ? -7.674 -1.919 4.565 1.00 98.69 108 THR A C 1
ATOM 838 O O . THR A 1 108 ? -7.717 -1.065 5.441 1.00 98.69 108 THR A O 1
ATOM 841 N N . ALA A 1 109 ? -8.577 -2.892 4.458 1.00 98.44 109 ALA A N 1
ATOM 842 C CA . ALA A 1 109 ? -9.657 -3.052 5.427 1.00 98.44 109 ALA A CA 1
ATOM 843 C C . ALA A 1 109 ? -9.108 -3.312 6.842 1.00 98.44 109 ALA A C 1
ATOM 845 O O . ALA A 1 109 ? -9.497 -2.611 7.770 1.00 98.44 109 ALA A O 1
ATOM 846 N N . ILE A 1 110 ? -8.128 -4.212 6.986 1.00 98.62 110 ILE A N 1
ATOM 847 C CA . ILE A 1 110 ? -7.488 -4.496 8.282 1.00 98.62 110 ILE A CA 1
ATOM 848 C C . ILE A 1 110 ? -6.773 -3.254 8.836 1.00 98.62 110 ILE A C 1
ATOM 850 O O . ILE A 1 110 ? -6.941 -2.915 10.004 1.00 98.62 110 ILE A O 1
ATOM 854 N N . VAL A 1 111 ? -6.012 -2.529 8.006 1.00 98.56 111 VAL A N 1
ATOM 855 C CA . VAL A 1 111 ? -5.343 -1.291 8.443 1.00 98.56 111 VAL A CA 1
ATOM 856 C C . VAL A 1 111 ? -6.354 -0.231 8.885 1.00 98.56 111 VAL A C 1
ATOM 858 O O . VAL A 1 111 ? -6.110 0.456 9.870 1.00 98.56 111 VAL A O 1
ATOM 861 N N . LEU A 1 112 ? -7.496 -0.104 8.204 1.00 98.31 112 LEU A N 1
ATOM 862 C CA . LEU A 1 112 ? -8.552 0.822 8.619 1.00 98.31 112 LEU A CA 1
ATOM 863 C C . LEU A 1 112 ? -9.170 0.423 9.964 1.00 98.31 112 LEU A C 1
ATOM 865 O O . LEU A 1 112 ? -9.322 1.299 10.809 1.00 98.31 112 LEU A O 1
ATOM 869 N N . SER A 1 113 ? -9.428 -0.868 10.198 1.00 98.00 113 SER A N 1
ATOM 870 C CA . SER A 1 113 ? -9.901 -1.352 11.504 1.00 98.00 113 SER A CA 1
ATOM 871 C C . SER A 1 113 ? -8.894 -1.062 12.622 1.00 98.00 113 SER A C 1
ATOM 873 O O . SER A 1 113 ? -9.270 -0.575 13.683 1.00 98.00 113 SER A O 1
ATOM 875 N N . MET A 1 114 ? -7.591 -1.232 12.365 1.00 98.19 114 MET A N 1
ATOM 876 C CA . MET A 1 114 ? -6.563 -0.832 13.334 1.00 98.19 114 MET A CA 1
ATOM 877 C C . MET A 1 114 ? -6.564 0.678 13.629 1.00 98.19 114 MET A C 1
ATOM 879 O O . MET A 1 114 ? -6.263 1.077 14.749 1.00 98.19 114 MET A O 1
ATOM 883 N N . ILE A 1 115 ? -6.866 1.532 12.646 1.00 98.00 115 ILE A N 1
ATOM 884 C CA . ILE A 1 115 ? -6.956 2.993 12.836 1.00 98.00 115 ILE A CA 1
ATOM 885 C C . ILE A 1 115 ? -8.213 3.378 13.633 1.00 98.00 115 ILE A C 1
ATOM 887 O O . ILE A 1 115 ? -8.187 4.334 14.419 1.00 98.00 115 ILE A O 1
ATOM 891 N N . GLU A 1 116 ? -9.320 2.665 13.422 1.00 97.12 116 GLU A N 1
ATOM 892 C CA . GLU A 1 116 ? -10.554 2.826 14.199 1.00 97.12 116 GLU A CA 1
ATOM 893 C C . GLU A 1 116 ? -10.300 2.538 15.684 1.00 97.12 116 GLU A C 1
ATOM 895 O O . GLU A 1 116 ? -10.650 3.369 16.526 1.00 97.12 116 GLU A O 1
ATOM 900 N N . ASP A 1 117 ? -9.552 1.471 15.973 1.00 96.88 117 ASP A N 1
ATOM 901 C CA . ASP A 1 117 ? -9.172 1.043 17.327 1.00 96.88 117 ASP A CA 1
ATOM 902 C C . ASP A 1 117 ? -7.932 1.755 17.908 1.00 96.88 117 ASP A C 1
ATOM 904 O O . ASP A 1 117 ? -7.451 1.387 18.979 1.00 96.88 117 ASP A O 1
ATOM 908 N N . ASP A 1 118 ? -7.391 2.770 17.224 1.00 96.06 118 ASP A N 1
ATOM 909 C CA . ASP A 1 118 ? -6.202 3.526 17.662 1.00 96.06 118 ASP A CA 1
ATOM 910 C C . ASP A 1 118 ? -4.937 2.654 17.868 1.00 96.06 118 ASP A C 1
ATOM 912 O O . ASP A 1 118 ? -4.075 2.943 18.695 1.00 96.06 118 ASP A O 1
ATOM 916 N N . ALA A 1 119 ? -4.800 1.575 17.091 1.00 96.31 119 ALA A N 1
ATOM 917 C CA . ALA A 1 119 ? -3.757 0.555 17.236 1.00 96.31 119 ALA A CA 1
ATOM 918 C C . ALA A 1 119 ? -2.543 0.728 16.296 1.00 96.31 119 ALA A C 1
ATOM 920 O O . ALA A 1 119 ? -1.619 -0.088 16.327 1.00 96.31 119 ALA A O 1
ATOM 921 N N . ILE A 1 120 ? -2.530 1.765 15.449 1.00 95.25 120 ILE A N 1
ATOM 922 C CA . ILE A 1 120 ? -1.441 2.026 14.490 1.00 95.25 120 ILE A CA 1
ATOM 923 C C . ILE A 1 120 ? -0.316 2.872 15.103 1.00 95.25 120 ILE A C 1
ATOM 925 O O . ILE A 1 120 ? 0.838 2.471 14.997 1.00 95.25 120 ILE A O 1
ATOM 929 N N . GLY A 1 121 ? -0.617 4.007 15.743 1.00 93.44 121 GLY A N 1
ATOM 930 C CA . GLY A 1 121 ? 0.391 4.987 16.185 1.00 93.44 121 GLY A CA 1
ATOM 931 C C . GLY A 1 121 ? 1.013 5.815 15.043 1.00 93.44 121 GLY A C 1
ATOM 932 O O . GLY A 1 121 ? 0.718 5.611 13.872 1.00 93.44 121 GLY A O 1
ATOM 933 N N . ASP A 1 122 ? 1.894 6.766 15.366 1.00 94.00 122 ASP A N 1
ATOM 934 C CA . ASP A 1 122 ? 2.314 7.809 14.403 1.00 94.00 122 ASP A CA 1
ATOM 935 C C . ASP A 1 122 ? 3.776 7.700 13.928 1.00 94.00 122 ASP A C 1
ATOM 937 O O . ASP A 1 122 ? 4.277 8.550 13.187 1.00 94.00 122 ASP A O 1
ATOM 941 N N . ASP A 1 123 ? 4.491 6.650 14.324 1.00 95.12 123 ASP A N 1
ATOM 942 C CA . ASP A 1 123 ? 5.919 6.473 14.044 1.00 95.12 123 ASP A CA 1
ATOM 943 C C . ASP A 1 123 ? 6.240 6.173 12.567 1.00 95.12 123 ASP A C 1
ATOM 945 O O . ASP A 1 123 ? 7.369 6.417 12.134 1.00 95.12 123 ASP A O 1
ATOM 949 N N . LEU A 1 124 ? 5.247 5.713 11.794 1.00 97.19 124 LEU A N 1
ATOM 950 C CA . LEU A 1 124 ? 5.325 5.480 10.345 1.00 97.19 124 LEU A CA 1
ATOM 951 C C . LEU A 1 124 ? 4.918 6.695 9.495 1.00 97.19 124 LEU A C 1
ATOM 953 O O . LEU A 1 124 ? 4.916 6.604 8.266 1.00 97.19 124 LEU A O 1
ATOM 957 N N . THR A 1 125 ? 4.589 7.833 10.114 1.00 96.94 125 THR A N 1
ATOM 958 C CA . THR A 1 125 ? 4.202 9.055 9.392 1.00 96.94 125 THR A CA 1
ATOM 959 C C . THR A 1 125 ? 5.301 9.470 8.415 1.00 96.94 125 THR A C 1
ATOM 961 O O . THR A 1 125 ? 6.466 9.609 8.793 1.00 96.94 125 THR A O 1
ATOM 964 N N . LEU A 1 126 ? 4.946 9.686 7.148 1.00 97.81 126 LEU A N 1
ATOM 965 C CA . LEU A 1 126 ? 5.897 10.069 6.103 1.00 97.81 126 LEU A CA 1
ATOM 966 C C . LEU A 1 126 ? 6.191 11.572 6.153 1.00 97.81 126 LEU A C 1
AT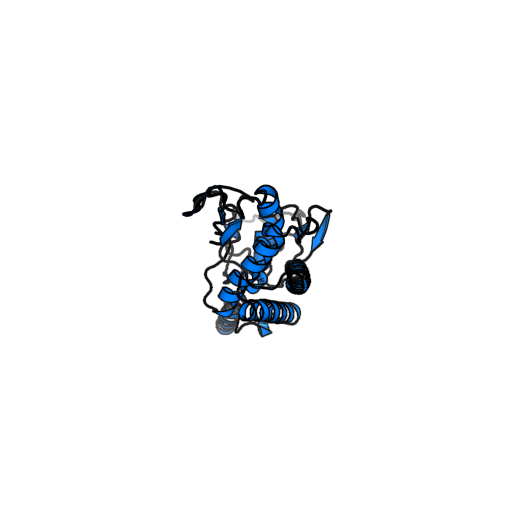OM 968 O O . LEU A 1 126 ? 5.283 12.380 6.303 1.00 97.81 126 LEU A O 1
ATOM 972 N N . ALA A 1 127 ? 7.450 11.962 5.943 1.00 97.19 127 ALA A N 1
ATOM 973 C CA . ALA A 1 127 ? 7.825 13.378 5.883 1.00 97.19 127 ALA A CA 1
ATOM 974 C C . ALA A 1 127 ? 7.299 14.065 4.609 1.00 97.19 127 ALA A C 1
ATOM 976 O O . ALA A 1 127 ? 6.881 15.220 4.642 1.00 97.19 127 ALA A O 1
ATOM 977 N N . HIS A 1 128 ? 7.344 13.359 3.472 1.00 96.94 128 HIS A N 1
ATOM 978 C CA . HIS A 1 128 ? 6.962 13.891 2.160 1.00 96.94 128 HIS A CA 1
ATOM 979 C C . HIS A 1 128 ? 6.179 12.849 1.335 1.00 96.94 128 HIS A C 1
ATOM 981 O O . HIS A 1 128 ? 6.756 12.233 0.432 1.00 96.94 128 HIS A O 1
ATOM 987 N N . PRO A 1 129 ? 4.878 12.635 1.608 1.00 96.94 129 PRO A N 1
ATOM 988 C CA . PRO A 1 129 ? 4.082 11.567 0.986 1.00 96.94 129 PRO A CA 1
ATOM 989 C C . PRO A 1 129 ? 4.055 11.583 -0.550 1.00 96.94 129 PRO A C 1
ATOM 991 O O . PRO A 1 129 ? 4.241 10.546 -1.186 1.00 96.94 129 PRO A O 1
ATOM 994 N N . VAL A 1 130 ? 3.893 12.763 -1.160 1.00 95.44 130 VAL A N 1
ATOM 995 C CA . VAL A 1 130 ? 3.839 12.932 -2.629 1.00 95.44 130 VAL A CA 1
ATOM 996 C C . VAL A 1 130 ? 5.176 12.591 -3.294 1.00 95.44 130 VAL A C 1
ATOM 998 O O . VAL A 1 130 ? 5.224 12.008 -4.375 1.00 95.44 130 VAL A O 1
ATOM 1001 N N . THR A 1 131 ? 6.291 12.908 -2.640 1.00 95.31 131 THR A N 1
ATOM 1002 C CA . THR A 1 131 ? 7.615 12.507 -3.130 1.00 95.31 131 THR A CA 1
ATOM 1003 C C . THR A 1 131 ? 7.822 11.007 -2.932 1.00 95.31 131 THR A C 1
ATOM 1005 O O . THR A 1 131 ? 8.305 10.325 -3.836 1.00 95.31 131 THR A O 1
ATOM 1008 N N . ALA A 1 132 ? 7.411 10.480 -1.777 1.00 97.94 132 ALA A N 1
ATOM 1009 C CA . ALA A 1 132 ? 7.564 9.079 -1.413 1.00 97.94 132 ALA A CA 1
ATOM 1010 C C . ALA A 1 132 ? 6.810 8.139 -2.369 1.00 97.94 132 ALA A C 1
ATOM 1012 O O . ALA A 1 132 ? 7.393 7.161 -2.828 1.00 97.94 132 ALA A O 1
ATOM 1013 N N . ILE A 1 133 ? 5.563 8.449 -2.751 1.00 97.62 133 ILE A N 1
ATOM 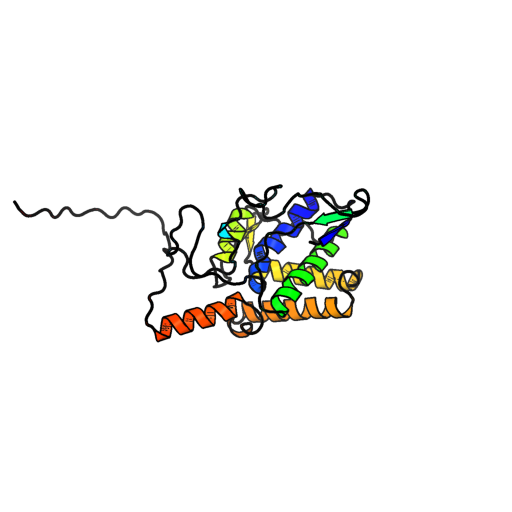1014 C CA . ILE A 1 133 ? 4.780 7.586 -3.657 1.00 97.62 133 ILE A CA 1
ATOM 1015 C C . ILE A 1 133 ? 5.447 7.407 -5.024 1.00 97.62 133 ILE A C 1
ATOM 1017 O O . ILE A 1 133 ? 5.455 6.301 -5.568 1.00 97.62 133 ILE A O 1
ATOM 1021 N N . ARG A 1 134 ? 6.076 8.465 -5.549 1.00 95.75 134 ARG A N 1
ATOM 1022 C CA . ARG A 1 134 ? 6.833 8.425 -6.807 1.00 95.75 134 ARG A CA 1
ATOM 1023 C C . ARG A 1 134 ? 8.167 7.704 -6.633 1.00 95.75 134 ARG A C 1
ATOM 1025 O O . ARG A 1 134 ? 8.540 6.913 -7.491 1.00 95.75 134 ARG A O 1
ATOM 1032 N N . GLN A 1 135 ? 8.870 7.944 -5.523 1.00 95.94 135 GLN A N 1
ATOM 1033 C CA . GLN A 1 135 ? 10.132 7.263 -5.205 1.00 95.94 135 GLN A CA 1
ATOM 1034 C C . GLN A 1 135 ? 9.959 5.748 -5.119 1.00 95.94 135 GLN A C 1
ATOM 1036 O O . GLN A 1 135 ? 10.751 5.022 -5.710 1.00 95.94 135 GLN A O 1
ATOM 1041 N N . VAL A 1 136 ? 8.910 5.288 -4.433 1.00 98.06 136 VAL A N 1
ATOM 1042 C CA . VAL A 1 136 ? 8.589 3.861 -4.334 1.00 98.06 136 VAL A CA 1
ATOM 1043 C C . VAL A 1 136 ? 8.232 3.299 -5.710 1.00 98.06 136 VAL A C 1
ATOM 1045 O O . VAL A 1 136 ? 8.775 2.271 -6.096 1.00 98.06 136 VAL A O 1
ATOM 1048 N N . SER A 1 137 ? 7.386 3.987 -6.489 1.00 97.69 137 SER A N 1
ATOM 1049 C CA . SER A 1 137 ? 7.011 3.507 -7.827 1.00 97.69 137 SER A CA 1
ATOM 1050 C C . SER A 1 137 ? 8.209 3.388 -8.769 1.00 97.69 137 SER A C 1
ATOM 1052 O O . SER A 1 137 ? 8.329 2.413 -9.505 1.00 97.69 137 SER A O 1
ATOM 1054 N N . ASN A 1 138 ? 9.117 4.363 -8.741 1.00 95.69 138 ASN A N 1
ATOM 1055 C CA . ASN A 1 138 ? 10.244 4.442 -9.668 1.00 95.69 138 ASN A CA 1
ATOM 1056 C C . ASN A 1 138 ? 11.402 3.497 -9.327 1.00 95.69 138 ASN A C 1
ATOM 1058 O O . ASN A 1 138 ? 12.380 3.464 -10.077 1.00 95.69 138 ASN A O 1
ATOM 1062 N N . ASP A 1 139 ? 11.309 2.730 -8.237 1.00 95.88 139 ASP A N 1
ATOM 1063 C CA . ASP A 1 139 ? 12.318 1.745 -7.866 1.00 95.88 139 ASP A CA 1
ATOM 1064 C C . ASP A 1 139 ? 11.785 0.300 -7.868 1.00 95.88 139 ASP A C 1
ATOM 1066 O O . ASP A 1 139 ? 11.440 -0.254 -6.821 1.00 95.88 139 ASP A O 1
ATOM 1070 N N . PRO A 1 140 ? 11.820 -0.382 -9.029 1.00 95.19 140 PRO A N 1
ATOM 1071 C CA . PRO A 1 140 ? 11.521 -1.808 -9.117 1.00 95.19 140 PRO A CA 1
ATOM 1072 C C . PRO A 1 140 ? 12.503 -2.718 -8.369 1.00 95.19 140 PRO A C 1
ATOM 1074 O O . PRO A 1 140 ? 12.289 -3.928 -8.353 1.00 95.19 140 PRO A O 1
ATOM 1077 N N . THR A 1 141 ? 13.602 -2.187 -7.813 1.00 96.00 141 THR A N 1
ATOM 1078 C CA . THR A 1 141 ? 14.535 -2.971 -6.987 1.00 96.00 141 THR A CA 1
ATOM 1079 C C . THR A 1 141 ? 14.100 -3.066 -5.527 1.00 96.00 141 THR A C 1
ATOM 1081 O O . THR A 1 141 ? 14.662 -3.885 -4.805 1.00 96.00 141 THR A O 1
ATOM 1084 N N . LEU A 1 142 ? 13.097 -2.277 -5.115 1.00 97.56 142 LEU A N 1
ATOM 1085 C CA . LEU A 1 142 ? 12.521 -2.247 -3.764 1.00 97.56 142 LEU A CA 1
ATOM 1086 C C . LEU A 1 142 ? 13.513 -1.833 -2.659 1.00 97.56 142 LEU A C 1
ATOM 1088 O O . LEU A 1 142 ? 13.316 -2.152 -1.489 1.00 97.56 142 LEU A O 1
ATOM 1092 N N . ARG A 1 143 ? 14.580 -1.109 -3.013 1.00 96.88 143 ARG A N 1
ATOM 1093 C CA . ARG A 1 143 ? 15.679 -0.717 -2.108 1.00 96.88 143 ARG A CA 1
ATOM 1094 C C . ARG A 1 143 ? 15.677 0.766 -1.758 1.00 96.88 143 ARG A C 1
ATOM 1096 O O . ARG A 1 143 ? 16.349 1.179 -0.813 1.00 96.88 143 ARG A O 1
ATOM 1103 N N . ALA A 1 144 ? 14.971 1.586 -2.526 1.00 95.94 144 ALA A N 1
ATOM 1104 C CA . ALA A 1 144 ? 14.842 3.006 -2.283 1.00 95.94 144 ALA A CA 1
ATOM 1105 C C . ALA A 1 144 ? 14.174 3.236 -0.928 1.00 95.94 144 ALA A C 1
ATOM 1107 O O . ALA A 1 144 ? 13.150 2.638 -0.594 1.00 95.94 144 ALA A O 1
ATOM 1108 N N . THR A 1 145 ? 14.764 4.139 -0.150 1.00 98.25 145 THR A N 1
ATOM 1109 C CA . THR A 1 145 ? 14.223 4.523 1.150 1.00 98.25 145 THR A CA 1
ATOM 1110 C C . THR A 1 145 ? 13.434 5.820 1.045 1.00 98.25 145 THR A C 1
ATOM 1112 O O . THR A 1 145 ? 13.838 6.747 0.338 1.00 98.25 145 THR A O 1
ATOM 1115 N N . ILE A 1 146 ? 12.350 5.913 1.805 1.00 98.38 146 ILE A N 1
ATOM 1116 C CA . ILE A 1 146 ? 11.511 7.098 1.989 1.00 98.38 146 ILE A CA 1
ATOM 1117 C C . ILE A 1 146 ? 11.721 7.665 3.397 1.00 98.38 146 ILE A C 1
ATOM 1119 O O . ILE A 1 146 ? 12.081 6.941 4.324 1.00 98.38 146 ILE A O 1
ATOM 1123 N N . ALA A 1 147 ? 11.567 8.980 3.546 1.00 98.19 147 ALA A N 1
ATOM 1124 C CA . ALA A 1 147 ? 11.796 9.668 4.815 1.00 98.19 147 ALA A CA 1
ATOM 1125 C C . ALA A 1 147 ? 10.532 9.670 5.686 1.00 98.19 147 ALA A C 1
ATOM 1127 O O . ALA A 1 147 ? 9.449 10.018 5.208 1.00 98.19 147 ALA A O 1
ATOM 1128 N N . LEU A 1 148 ? 10.695 9.333 6.963 1.00 98.06 148 LEU A N 1
ATOM 1129 C CA . LEU A 1 148 ? 9.669 9.447 7.997 1.00 98.06 148 LEU A CA 1
ATOM 1130 C C . LEU A 1 148 ? 9.749 10.816 8.686 1.00 98.06 148 LEU A C 1
ATOM 1132 O O . LEU A 1 148 ? 10.807 11.448 8.715 1.00 98.06 148 LEU A O 1
ATOM 1136 N N . GLY A 1 149 ? 8.645 11.266 9.282 1.00 96.06 149 GLY A N 1
ATOM 1137 C CA . GLY A 1 149 ? 8.559 12.541 10.005 1.00 96.06 149 GLY A CA 1
ATOM 1138 C C . GLY A 1 149 ? 9.487 12.621 11.223 1.00 96.06 149 GLY A C 1
ATOM 1139 O O . GLY A 1 149 ? 9.899 13.706 11.618 1.00 96.06 149 GLY A O 1
ATOM 1140 N N . ASN A 1 150 ? 9.892 11.472 11.771 1.00 95.00 150 ASN A N 1
ATOM 1141 C CA . ASN A 1 150 ? 10.872 11.367 12.858 1.00 95.00 150 ASN A CA 1
ATOM 1142 C C . ASN A 1 150 ? 12.343 11.419 12.383 1.00 95.00 150 ASN A C 1
ATOM 1144 O O . ASN A 1 150 ? 13.253 11.207 13.183 1.00 95.00 150 ASN A O 1
ATOM 1148 N N . GLY A 1 151 ? 12.591 11.651 11.089 1.00 95.19 151 GLY A N 1
ATOM 1149 C CA . GLY A 1 151 ? 13.930 11.746 10.500 1.00 95.19 151 GLY A CA 1
ATOM 1150 C C . GLY A 1 151 ? 14.566 10.409 10.103 1.00 95.19 151 GLY A C 1
ATOM 1151 O O . GLY A 1 151 ? 15.603 10.411 9.436 1.00 95.19 151 GLY A O 1
ATOM 1152 N N . LYS A 1 152 ? 13.959 9.264 10.449 1.00 97.19 152 LYS A N 1
ATOM 1153 C CA . LYS A 1 152 ? 14.413 7.950 9.969 1.00 97.19 152 LYS A CA 1
ATOM 1154 C C . LYS A 1 152 ? 14.124 7.786 8.475 1.00 97.19 152 LYS A C 1
ATOM 1156 O O . LYS A 1 152 ? 13.269 8.460 7.897 1.00 97.19 152 LYS A O 1
ATOM 1161 N N . ARG A 1 153 ? 14.834 6.850 7.847 1.00 98.19 153 ARG A N 1
ATOM 1162 C CA . ARG A 1 153 ? 14.567 6.402 6.479 1.00 98.19 153 ARG A CA 1
ATOM 1163 C C . ARG A 1 153 ? 14.268 4.914 6.489 1.00 98.19 153 ARG A C 1
ATOM 1165 O O . ARG A 1 153 ? 14.969 4.179 7.175 1.00 98.19 153 ARG A O 1
ATOM 1172 N N . VAL A 1 154 ? 13.261 4.511 5.726 1.00 98.50 154 VAL A N 1
ATOM 1173 C CA . VAL A 1 154 ? 12.804 3.118 5.626 1.00 98.50 154 VAL A CA 1
ATOM 1174 C C . VAL A 1 154 ? 12.479 2.769 4.181 1.00 98.50 154 VAL A C 1
ATOM 1176 O O . VAL A 1 154 ? 12.136 3.655 3.398 1.00 98.50 154 VAL A O 1
ATOM 1179 N N . THR A 1 155 ? 12.590 1.507 3.795 1.00 98.75 155 THR A N 1
ATOM 1180 C CA . THR A 1 155 ? 12.083 1.014 2.509 1.00 98.75 155 THR A CA 1
ATOM 1181 C C . THR A 1 155 ? 10.563 0.850 2.555 1.00 98.75 155 THR A C 1
ATOM 1183 O O . THR A 1 155 ? 9.946 0.786 3.619 1.00 98.75 155 THR A O 1
ATOM 1186 N N . ALA A 1 156 ? 9.931 0.757 1.384 1.00 98.69 156 ALA A N 1
ATOM 1187 C CA . ALA A 1 156 ? 8.504 0.450 1.315 1.00 98.69 156 ALA A CA 1
ATOM 1188 C C . ALA A 1 156 ? 8.172 -0.946 1.872 1.00 98.69 156 ALA A C 1
ATOM 1190 O O . ALA A 1 156 ? 7.118 -1.111 2.483 1.00 98.69 156 ALA A O 1
ATOM 1191 N N . LEU A 1 157 ? 9.072 -1.923 1.702 1.00 98.56 157 LEU A N 1
ATOM 1192 C CA . LEU A 1 157 ? 8.917 -3.262 2.278 1.00 98.56 157 LEU A CA 1
ATOM 1193 C C . LEU A 1 157 ? 8.975 -3.222 3.808 1.00 98.56 157 LEU A C 1
ATOM 1195 O O . LEU A 1 157 ? 8.116 -3.810 4.451 1.00 98.56 157 LEU A O 1
ATOM 1199 N N . GLU A 1 158 ? 9.906 -2.465 4.396 1.00 98.75 158 GLU A N 1
ATOM 1200 C CA . GLU A 1 158 ? 10.005 -2.309 5.857 1.00 98.75 158 GLU A CA 1
ATOM 1201 C C . GLU A 1 158 ? 8.741 -1.692 6.472 1.00 98.75 158 GLU A C 1
ATOM 1203 O O . GLU A 1 158 ? 8.331 -2.090 7.562 1.00 98.75 158 GLU A O 1
ATOM 1208 N N . VAL A 1 159 ? 8.101 -0.732 5.790 1.00 98.75 159 VAL A N 1
ATOM 1209 C CA . VAL A 1 159 ? 6.807 -0.178 6.233 1.00 98.75 159 VAL A CA 1
ATOM 1210 C C . VAL A 1 159 ? 5.723 -1.252 6.194 1.00 98.75 159 VAL A C 1
ATOM 1212 O O . VAL A 1 159 ? 4.962 -1.390 7.147 1.00 98.75 159 VAL A O 1
ATOM 1215 N N . GLN A 1 160 ? 5.649 -2.026 5.110 1.00 98.88 160 GLN A N 1
ATOM 1216 C CA . GLN A 1 160 ? 4.628 -3.062 4.956 1.00 98.88 160 GLN A CA 1
ATOM 1217 C C . GLN A 1 160 ? 4.818 -4.223 5.943 1.00 98.88 160 GLN A C 1
ATOM 1219 O O . GLN A 1 160 ? 3.831 -4.690 6.501 1.00 98.88 160 GLN A O 1
ATOM 1224 N N . TRP A 1 161 ? 6.058 -4.618 6.242 1.00 98.81 161 TRP A N 1
ATOM 1225 C CA . TRP A 1 161 ? 6.363 -5.588 7.297 1.00 98.81 161 TRP A CA 1
ATOM 1226 C C . TRP A 1 161 ? 5.920 -5.103 8.682 1.00 98.81 161 TRP A C 1
ATOM 1228 O O . TRP A 1 161 ? 5.257 -5.844 9.404 1.00 98.81 161 TRP A O 1
ATOM 1238 N N . GLN A 1 162 ? 6.204 -3.843 9.032 1.00 98.69 162 GLN A N 1
ATOM 1239 C CA . GLN A 1 162 ? 5.752 -3.262 10.303 1.00 98.69 162 GLN A CA 1
ATOM 1240 C C . GLN A 1 162 ? 4.222 -3.184 10.398 1.00 98.69 162 GLN A C 1
ATOM 1242 O O . GLN A 1 162 ? 3.655 -3.422 11.465 1.00 98.69 162 GLN A O 1
ATOM 1247 N N . LEU A 1 163 ? 3.534 -2.871 9.295 1.00 98.81 163 LEU A N 1
ATOM 1248 C CA . LEU A 1 163 ? 2.070 -2.874 9.251 1.00 98.81 163 LEU A CA 1
ATOM 1249 C C . LEU A 1 163 ? 1.495 -4.289 9.396 1.00 98.81 163 LEU A C 1
ATOM 1251 O O . LEU A 1 163 ? 0.519 -4.460 10.123 1.00 98.81 163 LEU A O 1
ATOM 1255 N N . LEU A 1 164 ? 2.101 -5.294 8.759 1.00 98.81 164 LEU A N 1
ATOM 1256 C CA . LEU A 1 164 ? 1.704 -6.697 8.896 1.00 98.81 164 LEU A CA 1
ATOM 1257 C C . LEU A 1 164 ? 1.897 -7.203 10.334 1.00 98.81 164 LEU A C 1
ATOM 1259 O O . LEU A 1 164 ? 1.010 -7.856 10.883 1.00 98.81 164 LEU A O 1
ATOM 1263 N N . GLU A 1 165 ? 3.022 -6.875 10.971 1.00 98.50 165 GLU A N 1
ATOM 1264 C CA . GLU A 1 165 ? 3.278 -7.232 12.369 1.00 98.50 165 GLU A CA 1
ATOM 1265 C C . GLU A 1 165 ? 2.230 -6.610 13.308 1.00 98.50 165 GLU A C 1
ATOM 1267 O O . GLU A 1 165 ? 1.666 -7.296 14.164 1.00 98.50 165 GLU A O 1
ATOM 1272 N N . ARG A 1 166 ? 1.899 -5.324 13.114 1.00 98.44 166 ARG A N 1
ATOM 1273 C CA . ARG A 1 166 ? 0.813 -4.658 13.855 1.00 98.44 166 ARG A CA 1
ATOM 1274 C C . ARG A 1 166 ? -0.532 -5.327 13.601 1.00 98.44 166 ARG A C 1
ATOM 1276 O O . ARG A 1 166 ? -1.259 -5.571 14.559 1.00 98.44 166 ARG A O 1
ATOM 1283 N N . ALA A 1 167 ? -0.826 -5.671 12.349 1.00 98.50 167 ALA A N 1
ATOM 1284 C CA . ALA A 1 167 ? -2.068 -6.324 11.956 1.00 98.50 167 ALA A CA 1
ATOM 1285 C C . ALA A 1 167 ? -2.252 -7.681 12.640 1.00 98.50 167 ALA A C 1
ATOM 1287 O O . ALA A 1 167 ? -3.333 -7.951 13.152 1.00 98.50 167 ALA A O 1
ATOM 1288 N N . ARG A 1 168 ? -1.197 -8.497 12.727 1.00 98.31 168 ARG A N 1
ATOM 1289 C CA . ARG A 1 168 ? -1.219 -9.776 13.457 1.00 98.31 168 ARG A CA 1
ATOM 1290 C C . ARG A 1 168 ? -1.472 -9.578 14.944 1.00 98.31 168 ARG A C 1
ATOM 1292 O O . ARG A 1 168 ? -2.426 -10.122 15.488 1.00 98.31 168 ARG A O 1
ATOM 1299 N N . ASN A 1 169 ? -0.675 -8.715 15.571 1.00 97.69 169 ASN A N 1
ATOM 1300 C CA . ASN A 1 169 ? -0.808 -8.410 16.993 1.00 97.69 169 ASN A CA 1
ATOM 1301 C C . ASN A 1 169 ? -2.189 -7.829 17.344 1.00 97.69 169 ASN A C 1
ATOM 1303 O O . ASN A 1 169 ? -2.704 -8.060 18.439 1.00 97.69 169 ASN A O 1
ATOM 1307 N N . TRP A 1 170 ? -2.774 -7.027 16.452 1.00 98.00 170 TRP A N 1
ATOM 1308 C CA . TRP A 1 170 ? -4.120 -6.485 16.615 1.00 98.00 170 TRP A CA 1
ATOM 1309 C C . TRP A 1 170 ? -5.185 -7.571 16.437 1.00 98.00 170 TRP A C 1
ATOM 1311 O O . TRP A 1 170 ? -6.064 -7.676 17.296 1.00 98.00 170 TRP A O 1
ATOM 1321 N N . ALA A 1 171 ? -5.065 -8.408 15.401 1.00 97.56 171 ALA A N 1
ATOM 1322 C CA . ALA A 1 171 ? -5.993 -9.495 15.096 1.00 97.56 171 ALA A CA 1
ATOM 1323 C C . ALA A 1 171 ? -6.091 -10.522 16.234 1.00 97.56 171 ALA A C 1
ATOM 1325 O O . ALA A 1 171 ? -7.191 -10.968 16.553 1.00 97.56 171 ALA A O 1
ATOM 1326 N N . ASP A 1 172 ? -4.980 -10.826 16.910 1.00 95.69 172 ASP A N 1
ATOM 1327 C CA . ASP A 1 172 ? -4.966 -11.724 18.075 1.00 95.69 172 ASP A CA 1
ATOM 1328 C C . ASP A 1 172 ? -5.826 -11.209 19.243 1.00 95.69 172 ASP A C 1
ATOM 1330 O O . ASP A 1 172 ? -6.312 -11.993 20.058 1.00 95.69 172 ASP A O 1
ATOM 1334 N N . ARG A 1 173 ? -6.017 -9.885 19.340 1.00 95.44 173 ARG A N 1
ATOM 1335 C CA . ARG A 1 173 ? -6.769 -9.231 20.423 1.00 95.44 173 ARG A CA 1
ATOM 1336 C C . ARG A 1 173 ? -8.200 -8.854 20.040 1.00 95.44 173 ARG A C 1
ATOM 1338 O O . ARG A 1 173 ? -9.063 -8.872 20.912 1.00 95.44 173 ARG A O 1
ATOM 1345 N N . HIS A 1 174 ? -8.439 -8.495 18.778 1.00 95.94 174 HIS A N 1
ATOM 1346 C CA . HIS A 1 174 ? -9.706 -7.906 18.317 1.00 95.94 174 HIS A CA 1
ATOM 1347 C C . HIS A 1 174 ? -10.480 -8.807 17.349 1.00 95.94 174 HIS A C 1
ATOM 1349 O O . HIS A 1 174 ? -11.659 -8.566 17.108 1.00 95.94 174 HIS A O 1
ATOM 1355 N N . GLY A 1 175 ? -9.849 -9.856 16.813 1.00 94.50 175 GLY A N 1
ATOM 1356 C CA . GLY A 1 175 ? -10.428 -10.674 15.753 1.00 94.50 175 GLY A CA 1
ATOM 1357 C C . GLY A 1 175 ? -10.309 -10.028 14.370 1.00 94.50 175 GLY A C 1
ATOM 1358 O O . GLY A 1 175 ? -9.599 -9.046 14.167 1.00 94.50 175 GLY A O 1
ATOM 1359 N N . LEU A 1 176 ? -10.979 -10.634 13.387 1.00 94.94 176 LEU A N 1
ATOM 1360 C CA . LEU A 1 176 ? -10.904 -10.268 11.962 1.00 94.94 176 LEU A CA 1
ATOM 1361 C C . LEU A 1 176 ? -12.297 -10.168 11.322 1.00 94.94 176 LEU A C 1
ATOM 1363 O O . LEU A 1 176 ? -12.453 -10.296 10.109 1.00 94.94 176 LEU A O 1
ATOM 1367 N N . ASP A 1 177 ? -13.330 -9.934 12.132 1.00 92.56 177 ASP A N 1
ATOM 1368 C CA . ASP A 1 177 ? -14.723 -9.924 11.679 1.00 92.56 177 ASP A CA 1
ATOM 1369 C C . ASP A 1 177 ? -14.997 -8.869 10.595 1.00 92.56 177 ASP A C 1
ATOM 1371 O O . ASP A 1 177 ? -15.864 -9.078 9.746 1.00 92.56 177 ASP A O 1
ATOM 1375 N N . SER A 1 178 ? -14.207 -7.786 10.547 1.00 88.06 178 SER A N 1
ATOM 1376 C CA . SER A 1 178 ? -14.312 -6.739 9.519 1.00 88.06 178 SER A CA 1
ATOM 1377 C C . SER A 1 178 ? -14.060 -7.236 8.090 1.00 88.06 178 SER A C 1
ATOM 1379 O O . SER A 1 178 ? -14.509 -6.605 7.132 1.00 88.06 178 SER A O 1
ATOM 1381 N N . VAL A 1 179 ? -13.383 -8.377 7.935 1.00 92.75 179 VAL A N 1
ATOM 1382 C CA . VAL A 1 179 ? -13.102 -9.034 6.648 1.00 92.75 179 VAL A CA 1
ATOM 1383 C C . VAL A 1 179 ? -13.516 -10.507 6.639 1.00 92.75 179 VAL A C 1
ATOM 1385 O O . VAL A 1 179 ? -13.138 -11.232 5.728 1.00 92.75 179 VAL A O 1
ATOM 1388 N N . THR A 1 180 ? -14.324 -10.950 7.608 1.00 94.75 180 THR A N 1
ATOM 1389 C CA . THR A 1 180 ? -14.517 -12.362 7.995 1.00 94.75 180 THR A CA 1
ATOM 1390 C C . THR A 1 180 ? -13.245 -13.019 8.540 1.00 94.75 180 THR A C 1
ATOM 1392 O O . THR A 1 180 ? -12.131 -12.751 8.094 1.00 94.75 180 THR A O 1
ATOM 1395 N N . VAL A 1 181 ? -13.405 -13.922 9.511 1.00 94.38 181 VAL A N 1
ATOM 1396 C CA . VAL A 1 181 ? -12.264 -14.555 10.194 1.00 94.38 181 VAL A CA 1
ATOM 1397 C C . VAL A 1 181 ? -11.385 -15.360 9.232 1.00 94.38 181 VAL A C 1
ATOM 1399 O O . VAL A 1 181 ? -10.159 -15.275 9.314 1.00 94.38 181 VAL A O 1
ATOM 1402 N N . ASP A 1 182 ? -11.989 -16.122 8.320 1.00 96.75 182 ASP A N 1
ATOM 1403 C CA . ASP A 1 182 ? -11.246 -16.996 7.409 1.00 96.75 182 ASP A CA 1
ATOM 1404 C C . ASP A 1 182 ? -10.506 -16.198 6.330 1.00 96.75 182 ASP A C 1
ATOM 1406 O O . ASP A 1 182 ? -9.311 -16.416 6.121 1.00 96.75 182 ASP A O 1
ATOM 1410 N N . ASP A 1 183 ? -11.163 -15.222 5.693 1.00 97.88 183 ASP A N 1
ATOM 1411 C CA . ASP A 1 183 ? -10.481 -14.369 4.716 1.00 97.88 183 ASP A CA 1
ATOM 1412 C C . ASP A 1 183 ? -9.454 -13.457 5.388 1.00 97.88 183 ASP A C 1
ATOM 1414 O O . ASP A 1 183 ? -8.385 -13.246 4.825 1.00 97.88 183 ASP A O 1
ATOM 1418 N N . GLY A 1 184 ? -9.704 -12.977 6.609 1.00 98.12 184 GLY A N 1
ATOM 1419 C CA . GLY A 1 184 ? -8.728 -12.205 7.375 1.00 98.12 184 GLY A CA 1
ATOM 1420 C C . GLY A 1 184 ? -7.425 -12.966 7.615 1.00 98.12 184 GLY A C 1
ATOM 1421 O O . GLY A 1 184 ? -6.347 -12.419 7.384 1.00 98.12 184 GLY A O 1
ATOM 1422 N N . LYS A 1 185 ? -7.507 -14.238 8.028 1.00 98.19 185 LYS A N 1
ATOM 1423 C CA . LYS A 1 185 ? -6.320 -15.092 8.200 1.00 98.19 185 LYS A CA 1
ATOM 1424 C C . LYS A 1 185 ? -5.575 -15.264 6.880 1.00 98.19 185 LYS A C 1
ATOM 1426 O O . LYS A 1 185 ? -4.373 -15.015 6.825 1.00 98.19 185 LYS A O 1
ATOM 1431 N N . ARG A 1 186 ? -6.308 -15.570 5.805 1.00 98.44 186 ARG A N 1
ATOM 1432 C CA . ARG A 1 186 ? -5.745 -15.693 4.453 1.00 98.44 186 ARG A CA 1
ATOM 1433 C C . ARG A 1 186 ? -5.074 -14.401 3.991 1.00 98.44 186 ARG A C 1
ATOM 1435 O O . ARG A 1 186 ? -4.002 -14.457 3.409 1.00 98.44 186 ARG A O 1
ATOM 1442 N N . ILE A 1 187 ? -5.654 -13.231 4.271 1.00 98.75 187 ILE A N 1
ATOM 1443 C CA . ILE A 1 187 ? -5.048 -11.931 3.943 1.00 98.75 187 ILE A CA 1
ATOM 1444 C C . ILE A 1 187 ? -3.697 -11.779 4.646 1.00 98.75 187 ILE A C 1
ATOM 1446 O O . ILE A 1 187 ? -2.735 -11.368 4.004 1.00 98.75 187 ILE A O 1
ATOM 1450 N N . LEU A 1 188 ? -3.606 -12.094 5.942 1.00 98.75 188 LEU A N 1
ATOM 1451 C CA . LEU A 1 188 ? -2.359 -11.967 6.706 1.00 98.75 188 LEU A CA 1
ATOM 1452 C C . LEU A 1 188 ? -1.283 -12.964 6.248 1.00 98.75 188 LEU A C 1
ATOM 1454 O O . LEU A 1 188 ? -0.101 -12.619 6.233 1.00 98.75 188 LEU A O 1
ATOM 1458 N N . GLU A 1 189 ? -1.678 -14.183 5.884 1.00 98.62 189 GLU A N 1
ATOM 1459 C CA . GLU A 1 189 ? -0.787 -15.219 5.344 1.00 98.62 189 GLU A CA 1
ATOM 1460 C C . GLU A 1 189 ? -0.268 -14.849 3.948 1.00 98.62 189 GLU A C 1
ATOM 1462 O O . GLU A 1 189 ? 0.938 -14.860 3.705 1.00 98.62 189 GLU A O 1
ATOM 1467 N N . GLU A 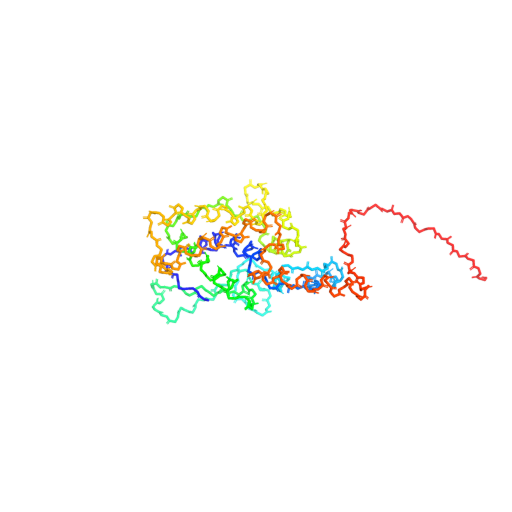1 190 ? -1.159 -14.446 3.040 1.00 98.69 190 GLU A N 1
ATOM 1468 C CA . GLU A 1 190 ? -0.792 -14.038 1.680 1.00 98.69 190 GLU A CA 1
ATOM 1469 C C . GLU A 1 190 ? 0.049 -12.757 1.681 1.00 98.69 190 GLU A C 1
ATOM 1471 O O . GLU A 1 190 ? 0.992 -12.622 0.901 1.00 98.69 190 GLU A O 1
ATOM 1476 N N . TRP A 1 191 ? -0.246 -11.816 2.585 1.00 98.81 191 TRP A N 1
ATOM 1477 C CA . TRP A 1 191 ? 0.548 -10.599 2.725 1.00 98.81 191 TRP A CA 1
ATOM 1478 C C . TRP A 1 191 ? 1.982 -10.937 3.148 1.00 98.81 191 TRP A C 1
ATOM 1480 O O . TRP A 1 191 ? 2.922 -10.454 2.519 1.00 98.81 191 TRP A O 1
ATOM 1490 N N . GLU A 1 192 ? 2.169 -11.819 4.135 1.00 98.88 192 GLU A N 1
ATOM 1491 C CA . GLU A 1 192 ? 3.499 -12.306 4.528 1.00 98.88 192 GLU A CA 1
ATOM 1492 C C . GLU A 1 192 ? 4.218 -13.025 3.386 1.00 98.88 192 GLU A C 1
ATOM 1494 O O . GLU A 1 192 ? 5.387 -12.742 3.110 1.00 98.88 192 GLU A O 1
ATOM 1499 N N . SER A 1 193 ? 3.523 -13.949 2.720 1.00 98.69 193 SER A N 1
ATOM 1500 C CA . SER A 1 193 ? 4.064 -14.749 1.622 1.00 98.69 193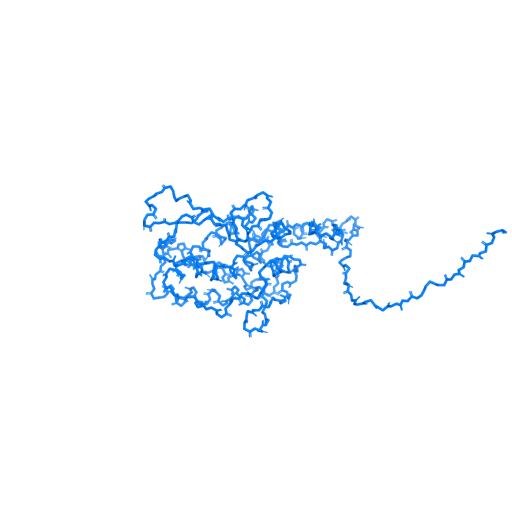 SER A CA 1
ATOM 1501 C C . SER A 1 193 ? 4.593 -13.857 0.497 1.00 98.69 193 SER A C 1
ATOM 1503 O O . SER A 1 193 ? 5.744 -13.991 0.065 1.00 98.69 193 SER A O 1
ATOM 1505 N N . VAL A 1 194 ? 3.795 -12.865 0.086 1.00 98.81 194 VAL A N 1
ATOM 1506 C CA . VAL A 1 194 ? 4.183 -11.918 -0.961 1.00 98.81 194 VAL A CA 1
ATOM 1507 C C . VAL A 1 194 ? 5.334 -11.020 -0.514 1.00 98.81 194 VAL A C 1
ATOM 1509 O O . VAL A 1 194 ? 6.276 -10.845 -1.286 1.00 98.81 194 VAL A O 1
ATOM 1512 N N . LEU A 1 195 ? 5.320 -10.473 0.708 1.00 98.81 195 LEU A N 1
ATOM 1513 C CA . LEU A 1 195 ? 6.441 -9.659 1.203 1.00 98.81 195 LEU A CA 1
ATOM 1514 C C . LEU A 1 195 ? 7.745 -10.464 1.266 1.00 98.81 195 LEU A C 1
ATOM 1516 O O . LEU A 1 195 ? 8.779 -9.987 0.801 1.00 98.81 195 LEU A O 1
ATOM 1520 N N . THR A 1 196 ? 7.676 -11.705 1.748 1.00 98.75 196 THR A N 1
ATOM 1521 C CA . THR A 1 196 ? 8.814 -12.634 1.806 1.00 98.75 196 THR A CA 1
ATOM 1522 C C . THR A 1 196 ? 9.376 -12.908 0.413 1.00 98.75 196 THR A C 1
ATOM 1524 O O . THR A 1 196 ? 10.590 -12.866 0.202 1.00 98.75 196 THR A O 1
ATOM 1527 N N . GLY A 1 197 ? 8.501 -13.172 -0.562 1.00 98.56 197 GLY A N 1
ATOM 1528 C CA . GLY A 1 197 ? 8.900 -13.380 -1.950 1.00 98.56 197 GLY A CA 1
ATOM 1529 C C . GLY A 1 197 ? 9.540 -12.133 -2.561 1.00 98.56 197 GLY A C 1
ATOM 1530 O O . GLY A 1 197 ? 10.624 -12.225 -3.130 1.00 98.56 197 GLY A O 1
ATOM 1531 N N . LEU A 1 198 ? 8.933 -10.957 -2.377 1.00 98.44 198 LEU A N 1
ATOM 1532 C CA . LEU A 1 198 ? 9.472 -9.679 -2.857 1.00 98.44 198 LEU A CA 1
ATOM 1533 C C . LEU A 1 198 ? 10.855 -9.357 -2.275 1.00 98.44 198 LEU A C 1
ATOM 1535 O O . LEU A 1 198 ? 11.712 -8.848 -2.998 1.00 98.44 198 LEU A O 1
ATOM 1539 N N . GLU A 1 199 ? 11.080 -9.656 -0.997 1.00 97.44 199 GLU A N 1
ATOM 1540 C CA . GLU A 1 199 ? 12.355 -9.423 -0.317 1.00 97.44 199 GLU A CA 1
ATOM 1541 C C . GLU A 1 199 ? 13.451 -10.398 -0.767 1.00 97.44 199 GLU A C 1
ATOM 1543 O O . GLU A 1 199 ? 14.594 -9.991 -0.994 1.00 97.44 199 GLU A O 1
ATOM 1548 N N . ARG A 1 200 ? 13.107 -11.679 -0.950 1.00 97.00 200 ARG A N 1
ATOM 1549 C CA . ARG A 1 200 ? 14.050 -12.711 -1.403 1.00 97.00 200 ARG A CA 1
ATOM 1550 C C . ARG A 1 200 ? 14.414 -12.540 -2.875 1.00 97.00 200 ARG A C 1
ATOM 1552 O O . ARG A 1 200 ? 15.591 -12.471 -3.229 1.00 97.00 200 ARG A O 1
ATOM 1559 N N . ASN A 1 201 ? 13.400 -12.541 -3.731 1.00 96.25 201 ASN A N 1
ATOM 1560 C CA . ASN A 1 201 ? 13.520 -12.439 -5.174 1.00 96.25 201 ASN A CA 1
ATOM 1561 C C . ASN A 1 201 ? 12.136 -12.104 -5.760 1.00 96.25 201 ASN A C 1
ATOM 1563 O O . ASN A 1 201 ? 11.295 -12.999 -5.819 1.00 96.25 201 ASN A O 1
ATOM 1567 N N . PRO A 1 202 ? 11.888 -10.871 -6.252 1.00 95.88 202 PRO A N 1
ATOM 1568 C CA . PRO A 1 202 ? 10.566 -10.455 -6.737 1.00 95.88 202 PRO A CA 1
ATOM 1569 C C . PRO A 1 202 ? 9.946 -11.404 -7.759 1.00 95.88 202 PRO A C 1
ATOM 1571 O O . PRO A 1 202 ? 8.739 -11.584 -7.808 1.00 95.88 202 PRO A O 1
ATOM 1574 N N . ASP A 1 203 ? 10.793 -12.048 -8.546 1.00 95.19 203 ASP A N 1
ATOM 1575 C CA . ASP A 1 203 ? 10.443 -13.047 -9.538 1.00 95.19 203 ASP A CA 1
ATOM 1576 C C . ASP A 1 203 ? 9.672 -14.260 -8.959 1.00 95.19 203 ASP A C 1
ATOM 1578 O O . ASP A 1 203 ? 8.902 -14.907 -9.673 1.00 95.19 203 ASP A O 1
ATOM 1582 N N . ASP A 1 204 ? 9.823 -14.553 -7.671 1.00 97.06 204 ASP A N 1
ATOM 1583 C CA . ASP A 1 204 ? 9.152 -15.662 -6.989 1.00 97.06 204 ASP A CA 1
ATOM 1584 C C . ASP A 1 204 ? 7.646 -15.430 -6.800 1.00 97.06 204 ASP A C 1
ATOM 1586 O O . ASP A 1 204 ? 6.925 -16.385 -6.545 1.00 97.06 204 ASP A O 1
ATOM 1590 N N . VAL A 1 205 ? 7.174 -14.186 -6.942 1.00 98.19 205 VAL A N 1
ATOM 1591 C CA . VAL A 1 205 ? 5.757 -13.806 -6.788 1.00 98.19 205 VAL A CA 1
ATOM 1592 C C . VAL A 1 205 ? 5.147 -13.297 -8.093 1.00 98.19 205 VAL A C 1
ATOM 1594 O O . VAL A 1 205 ? 4.141 -12.589 -8.098 1.00 98.19 205 VAL A O 1
ATOM 1597 N N . ALA A 1 206 ? 5.768 -13.597 -9.234 1.00 97.56 206 ALA A N 1
ATOM 1598 C CA . ALA A 1 206 ? 5.311 -13.097 -10.531 1.00 97.56 206 ALA A CA 1
ATOM 1599 C C . ALA A 1 206 ? 3.986 -13.701 -11.016 1.00 97.56 206 ALA A C 1
ATOM 1601 O O . ALA A 1 206 ? 3.422 -13.221 -11.992 1.00 97.56 206 ALA A O 1
ATOM 1602 N N . ASP A 1 207 ? 3.529 -14.783 -10.405 1.00 97.25 207 ASP A N 1
ATOM 1603 C CA . ASP A 1 207 ? 2.217 -15.383 -10.628 1.00 97.25 207 ASP A CA 1
ATOM 1604 C C . ASP A 1 207 ? 1.097 -14.611 -9.914 1.00 97.25 207 ASP A C 1
ATOM 1606 O O . ASP A 1 207 ? -0.043 -14.633 -10.373 1.00 97.25 207 ASP A O 1
ATOM 1610 N N . VAL A 1 208 ? 1.426 -13.874 -8.846 1.00 97.94 208 VAL A N 1
ATOM 1611 C CA . VAL A 1 208 ? 0.444 -13.172 -8.005 1.00 97.94 208 VAL A CA 1
ATOM 1612 C C . VAL A 1 208 ? 0.602 -11.648 -7.970 1.00 97.94 208 VAL A C 1
ATOM 1614 O O . VAL A 1 208 ? -0.382 -10.952 -7.715 1.00 97.94 208 VAL A O 1
ATOM 1617 N N . VAL A 1 209 ? 1.779 -11.094 -8.285 1.00 98.50 209 VAL A N 1
ATOM 1618 C CA . VAL A 1 209 ? 2.045 -9.644 -8.322 1.00 98.50 209 VAL A CA 1
ATOM 1619 C C . VAL A 1 209 ? 2.146 -9.137 -9.765 1.00 98.50 209 VAL A C 1
ATOM 1621 O O . VAL A 1 209 ? 3.118 -9.397 -10.480 1.00 98.50 209 VAL A O 1
ATOM 1624 N N . ASP A 1 210 ? 1.160 -8.334 -10.179 1.00 98.69 210 ASP A N 1
ATOM 1625 C CA . ASP A 1 210 ? 0.994 -7.868 -11.565 1.00 98.69 210 ASP A CA 1
ATOM 1626 C C . ASP A 1 210 ? 2.232 -7.166 -12.137 1.00 98.69 210 ASP A C 1
ATOM 1628 O O . ASP A 1 210 ? 2.646 -7.449 -13.266 1.00 98.69 210 ASP A O 1
ATOM 1632 N N . TRP A 1 211 ? 2.836 -6.231 -11.390 1.00 98.56 211 TRP A N 1
ATOM 1633 C CA . TRP A 1 211 ? 3.993 -5.499 -11.907 1.00 98.56 211 TRP A CA 1
ATOM 1634 C C . TRP A 1 211 ? 5.202 -6.412 -12.110 1.00 98.56 211 TRP A C 1
ATOM 1636 O O . TRP A 1 211 ? 5.977 -6.160 -13.032 1.00 98.56 211 TRP A O 1
ATOM 1646 N N . VAL A 1 212 ? 5.364 -7.468 -11.309 1.00 98.31 212 VAL A N 1
ATOM 1647 C CA . VAL A 1 212 ? 6.443 -8.447 -11.486 1.00 98.31 212 VAL A CA 1
ATOM 1648 C C . VAL A 1 212 ? 6.167 -9.280 -12.736 1.00 98.31 212 VAL A C 1
ATOM 1650 O O . VAL A 1 212 ? 7.030 -9.370 -13.614 1.00 98.31 212 VAL A O 1
ATOM 1653 N N . ALA A 1 213 ? 4.945 -9.810 -12.867 1.00 98.00 213 ALA A N 1
ATOM 1654 C CA . ALA A 1 213 ? 4.497 -10.568 -14.036 1.00 98.00 213 ALA A CA 1
ATOM 1655 C C . ALA A 1 213 ? 4.751 -9.789 -15.335 1.00 98.00 213 ALA A C 1
ATOM 1657 O O . ALA A 1 213 ? 5.403 -10.257 -16.274 1.00 98.00 213 ALA A O 1
ATOM 1658 N N . LYS A 1 214 ? 4.293 -8.534 -15.359 1.00 98.06 214 LYS A N 1
ATOM 1659 C CA . LYS A 1 214 ? 4.450 -7.629 -16.495 1.00 98.06 214 LYS A CA 1
ATOM 1660 C C . LYS A 1 214 ? 5.915 -7.295 -16.753 1.00 98.06 214 LYS A C 1
ATOM 1662 O O . LYS A 1 214 ? 6.332 -7.296 -17.912 1.00 98.06 214 LYS A O 1
ATOM 1667 N N . LYS A 1 215 ? 6.718 -7.062 -15.711 1.00 96.50 215 LYS A N 1
ATOM 1668 C CA . LYS A 1 215 ? 8.148 -6.781 -15.864 1.00 96.50 215 LYS A CA 1
ATOM 1669 C C . LYS A 1 215 ? 8.873 -7.957 -16.512 1.00 96.50 215 LYS A C 1
ATOM 1671 O O . LYS A 1 215 ? 9.660 -7.728 -17.424 1.00 96.50 215 LYS A O 1
ATOM 1676 N N . ARG A 1 216 ? 8.571 -9.201 -16.125 1.00 95.50 216 ARG A N 1
ATOM 1677 C CA . ARG A 1 216 ? 9.127 -10.402 -16.775 1.00 95.50 216 ARG A CA 1
ATOM 1678 C C . ARG A 1 216 ? 8.818 -10.451 -18.269 1.00 95.50 216 ARG A C 1
ATOM 1680 O O . ARG A 1 216 ? 9.711 -10.724 -19.071 1.00 95.50 216 ARG A O 1
ATOM 1687 N N . LEU A 1 217 ? 7.578 -10.147 -18.658 1.00 94.94 217 LEU A N 1
ATOM 1688 C CA . LEU A 1 217 ? 7.173 -10.113 -20.068 1.00 94.94 217 LEU A CA 1
ATOM 1689 C C . LEU A 1 217 ? 7.904 -9.015 -20.849 1.00 94.94 217 LEU A C 1
ATOM 1691 O O . LEU A 1 217 ? 8.441 -9.284 -21.926 1.00 94.94 217 LEU A O 1
ATOM 1695 N N . VAL A 1 218 ? 7.959 -7.799 -20.297 1.00 93.81 218 VAL A N 1
ATOM 1696 C CA . VAL A 1 218 ? 8.665 -6.656 -20.896 1.00 93.81 218 VAL A CA 1
ATOM 1697 C C . VAL A 1 218 ? 10.153 -6.968 -21.055 1.00 93.81 218 VAL A C 1
ATOM 1699 O O . VAL A 1 218 ? 10.718 -6.783 -22.133 1.00 93.81 218 VAL A O 1
ATOM 1702 N N . ASP A 1 219 ? 10.778 -7.496 -20.006 1.00 92.62 219 ASP A N 1
ATOM 1703 C CA . ASP A 1 219 ? 12.198 -7.831 -19.968 1.00 92.62 219 ASP A CA 1
ATOM 1704 C C . ASP A 1 219 ? 12.541 -8.957 -20.955 1.00 92.62 219 ASP A C 1
ATOM 1706 O O . ASP A 1 219 ? 13.539 -8.867 -21.678 1.00 92.62 219 ASP A O 1
ATOM 1710 N N . GLY A 1 220 ? 11.692 -9.984 -21.045 1.00 93.12 220 GLY A N 1
ATOM 1711 C CA . GLY A 1 220 ? 11.822 -11.062 -22.022 1.00 93.12 220 GLY A CA 1
ATOM 1712 C C . GLY A 1 220 ? 11.664 -10.573 -23.464 1.00 93.12 220 GLY A C 1
ATOM 1713 O O . GLY A 1 220 ? 12.442 -10.962 -24.335 1.00 93.12 220 GLY A O 1
ATOM 1714 N N . TYR A 1 221 ? 10.707 -9.679 -23.729 1.00 92.50 221 TYR A N 1
ATOM 1715 C CA . TYR A 1 221 ? 10.521 -9.094 -25.059 1.00 92.50 221 TYR A CA 1
ATOM 1716 C C . TYR A 1 221 ? 11.708 -8.211 -25.464 1.00 92.50 221 TYR A C 1
ATOM 1718 O O . TYR A 1 221 ? 12.254 -8.370 -26.556 1.00 92.50 221 TYR A O 1
ATOM 1726 N N . ALA A 1 222 ? 12.163 -7.333 -24.565 1.00 89.94 222 ALA A N 1
ATOM 1727 C CA . ALA A 1 222 ? 13.314 -6.468 -24.805 1.00 89.94 222 ALA A CA 1
ATOM 1728 C C . ALA A 1 222 ? 14.586 -7.273 -25.110 1.00 89.94 222 ALA A C 1
ATOM 1730 O O . ALA A 1 222 ? 15.335 -6.912 -26.018 1.00 89.94 222 ALA A O 1
ATOM 1731 N N . SER A 1 223 ? 14.791 -8.387 -24.399 1.00 91.50 223 SER A N 1
ATOM 1732 C CA . SER A 1 223 ? 15.949 -9.269 -24.591 1.00 91.50 223 SER A CA 1
ATOM 1733 C C . SER A 1 223 ? 15.897 -10.017 -25.926 1.00 91.50 223 SER A C 1
ATOM 1735 O O . SER A 1 223 ? 16.904 -10.087 -26.622 1.00 91.50 223 SER A O 1
ATOM 1737 N N . ARG A 1 224 ? 14.723 -10.530 -26.331 1.00 91.38 224 ARG A N 1
ATOM 1738 C CA . ARG A 1 224 ? 14.552 -11.234 -27.619 1.00 91.38 224 ARG A CA 1
ATOM 1739 C C . ARG A 1 224 ? 14.737 -10.328 -28.835 1.00 91.38 224 ARG A C 1
ATOM 1741 O O . ARG A 1 224 ? 15.227 -10.783 -29.862 1.00 91.38 224 ARG A O 1
ATOM 1748 N N . HIS A 1 225 ? 14.331 -9.066 -28.727 1.00 88.81 225 HIS A N 1
ATOM 1749 C CA . HIS A 1 225 ? 14.317 -8.128 -29.851 1.00 88.81 225 HIS A CA 1
ATOM 1750 C C . HIS A 1 225 ? 15.437 -7.076 -29.795 1.00 88.81 225 HIS A C 1
ATOM 1752 O O . HIS A 1 225 ? 15.420 -6.140 -30.589 1.00 88.81 225 HIS A O 1
ATOM 1758 N N . ASN A 1 226 ? 16.405 -7.209 -28.875 1.00 82.38 226 ASN A N 1
ATOM 1759 C CA . ASN A 1 226 ? 17.496 -6.246 -28.660 1.00 82.38 226 ASN A CA 1
ATOM 1760 C C . ASN A 1 226 ? 17.011 -4.790 -28.524 1.00 82.38 226 ASN A C 1
ATOM 1762 O O . ASN A 1 226 ? 17.671 -3.843 -28.960 1.00 82.38 226 ASN A O 1
ATOM 1766 N N . VAL A 1 227 ? 15.843 -4.598 -27.904 1.00 81.19 227 VAL A N 1
ATOM 1767 C CA . VAL A 1 227 ? 15.279 -3.264 -27.685 1.00 81.19 227 VAL A CA 1
ATOM 1768 C C . VAL A 1 227 ? 16.007 -2.633 -26.507 1.00 81.19 227 VAL A C 1
ATOM 1770 O O . VAL A 1 227 ? 15.987 -3.143 -25.384 1.00 81.19 227 VAL A O 1
ATOM 1773 N N . ARG A 1 228 ? 16.674 -1.505 -26.761 1.00 68.56 228 ARG A N 1
ATOM 1774 C CA . ARG A 1 228 ? 17.419 -0.773 -25.737 1.00 68.56 228 ARG A CA 1
ATOM 1775 C C . ARG A 1 228 ? 16.440 -0.283 -24.669 1.00 68.56 228 ARG A C 1
ATOM 1777 O O . ARG A 1 228 ? 15.549 0.508 -24.968 1.00 68.56 228 ARG A O 1
ATOM 1784 N N . ARG A 1 229 ? 16.620 -0.713 -23.415 1.00 63.69 229 ARG A N 1
ATOM 1785 C CA . ARG A 1 229 ? 15.906 -0.094 -22.291 1.00 63.69 229 ARG A CA 1
ATOM 1786 C C . ARG A 1 229 ? 16.313 1.373 -22.221 1.00 63.69 229 ARG A C 1
ATOM 1788 O O . ARG A 1 229 ? 17.502 1.688 -22.343 1.00 63.69 229 ARG A O 1
ATOM 1795 N N . CYS A 1 230 ? 15.348 2.261 -22.018 1.00 57.28 230 CYS A N 1
ATOM 1796 C CA . CYS A 1 230 ? 15.676 3.644 -21.721 1.00 57.28 230 CYS A CA 1
ATOM 1797 C C . CYS A 1 230 ? 16.555 3.681 -20.461 1.00 57.28 230 CYS A C 1
ATOM 1799 O O . CYS A 1 230 ? 16.252 3.028 -19.461 1.00 57.28 230 CYS A O 1
ATOM 1801 N N . ARG A 1 231 ? 17.711 4.349 -20.540 1.00 49.72 231 ARG A N 1
ATOM 1802 C CA . ARG A 1 231 ? 18.630 4.451 -19.403 1.00 49.72 231 ARG A CA 1
ATOM 1803 C C . ARG A 1 231 ? 18.017 5.410 -18.395 1.00 49.72 231 ARG A C 1
ATOM 1805 O O . ARG A 1 231 ? 17.907 6.589 -18.705 1.00 49.72 231 ARG A O 1
ATOM 1812 N N . ALA A 1 232 ? 17.727 4.922 -17.190 1.00 45.44 232 ALA A N 1
ATOM 1813 C CA . ALA A 1 232 ? 17.471 5.805 -16.064 1.00 45.44 232 ALA A CA 1
ATOM 1814 C C . ALA A 1 232 ? 18.699 6.704 -15.877 1.00 45.44 232 ALA A C 1
ATOM 1816 O O . ALA A 1 232 ? 19.783 6.229 -15.518 1.00 45.44 232 ALA A O 1
ATOM 1817 N N . VAL A 1 233 ? 18.563 7.989 -16.201 1.00 42.22 233 VAL A N 1
ATOM 1818 C CA . VAL A 1 233 ? 19.637 8.960 -16.019 1.00 42.22 233 VAL A CA 1
ATOM 1819 C C . VAL A 1 233 ? 19.795 9.148 -14.516 1.00 42.22 233 VAL A C 1
ATOM 1821 O O . VAL A 1 233 ? 19.060 9.902 -13.885 1.00 42.22 233 VAL A O 1
ATOM 1824 N N . HIS A 1 234 ? 20.766 8.455 -13.920 1.00 38.94 234 HIS A N 1
ATOM 1825 C CA . HIS A 1 234 ? 21.280 8.810 -12.603 1.00 38.94 234 HIS A CA 1
ATOM 1826 C C . HIS A 1 234 ? 21.871 10.221 -12.712 1.00 38.94 234 HIS A C 1
ATOM 1828 O O . HIS A 1 234 ? 23.042 10.390 -13.053 1.00 38.94 234 HIS A O 1
ATOM 1834 N N . ARG A 1 235 ? 21.058 11.253 -12.459 1.00 37.28 235 ARG A N 1
ATOM 1835 C CA . ARG A 1 235 ? 21.538 12.626 -12.288 1.00 37.28 235 ARG A CA 1
ATOM 1836 C C . ARG A 1 235 ? 22.360 12.679 -10.999 1.00 37.28 235 ARG A C 1
ATOM 1838 O O . ARG A 1 235 ? 21.854 13.023 -9.937 1.00 37.28 235 ARG A O 1
ATOM 1845 N N . ARG A 1 236 ? 23.640 12.311 -11.085 1.00 32.41 236 ARG A N 1
ATOM 1846 C CA . ARG A 1 236 ? 24.656 12.819 -10.159 1.00 32.41 236 ARG A CA 1
ATOM 1847 C C . ARG A 1 236 ? 24.933 14.281 -10.533 1.00 32.41 236 ARG A C 1
ATOM 1849 O O . ARG A 1 236 ? 24.924 14.620 -11.712 1.00 32.41 236 ARG A O 1
ATOM 1856 N N . SER A 1 237 ? 25.096 15.107 -9.502 1.00 29.50 237 SER A N 1
ATOM 1857 C CA . SER A 1 237 ? 25.303 16.564 -9.476 1.00 29.50 237 SER A CA 1
ATOM 1858 C C . SER A 1 237 ? 26.073 17.204 -10.646 1.00 29.50 237 SER A C 1
ATOM 1860 O O . SER A 1 237 ? 26.916 16.560 -11.266 1.00 29.50 237 SER A O 1
ATOM 1862 N N . PRO A 1 238 ? 25.855 18.511 -10.903 1.00 34.16 238 PRO A N 1
ATOM 1863 C CA . PRO A 1 238 ? 26.429 19.209 -12.043 1.00 34.16 238 PRO A CA 1
ATOM 1864 C C . PRO A 1 238 ? 27.903 19.541 -11.788 1.00 34.16 238 PRO A C 1
ATOM 1866 O O . PRO A 1 238 ? 28.236 20.601 -11.262 1.00 34.16 238 PRO A O 1
ATOM 1869 N N . THR A 1 239 ? 28.812 18.665 -12.199 1.00 29.38 239 THR A N 1
ATOM 1870 C CA . THR A 1 239 ? 30.192 19.069 -12.471 1.00 29.38 239 THR A CA 1
ATOM 1871 C C . THR A 1 239 ? 30.296 19.497 -13.928 1.00 29.38 239 THR A C 1
ATOM 1873 O O . THR A 1 239 ? 30.148 18.706 -14.856 1.00 29.38 239 THR A O 1
ATOM 1876 N N . ARG A 1 240 ? 30.511 20.805 -14.110 1.00 39.88 240 ARG A N 1
ATOM 1877 C CA . ARG A 1 240 ? 30.907 21.444 -15.368 1.00 39.88 240 ARG A CA 1
ATOM 1878 C C . ARG A 1 240 ? 32.025 20.634 -16.034 1.00 39.88 240 ARG A C 1
ATOM 1880 O O . ARG A 1 240 ? 33.105 20.531 -15.464 1.00 39.88 240 ARG A O 1
ATOM 1887 N N . CYS A 1 241 ? 31.793 20.160 -17.253 1.00 28.03 241 CYS A N 1
ATOM 1888 C CA . CYS A 1 241 ? 32.855 19.772 -18.178 1.00 28.03 241 CYS A CA 1
ATOM 1889 C C . CYS A 1 241 ? 32.638 20.516 -19.496 1.00 28.03 241 CYS A C 1
ATOM 1891 O O . CYS A 1 241 ? 31.527 20.559 -20.022 1.00 28.03 241 CYS A O 1
ATOM 1893 N N . GLY A 1 242 ? 33.697 21.201 -19.922 1.00 30.02 242 GLY A N 1
ATOM 1894 C CA . GLY A 1 242 ? 33.683 22.273 -20.905 1.00 30.02 242 GLY A CA 1
ATOM 1895 C C . GLY A 1 242 ? 33.439 21.831 -22.342 1.00 30.02 242 GLY A C 1
ATOM 1896 O O . GLY A 1 242 ? 33.839 20.751 -22.768 1.00 30.02 242 GLY A O 1
ATOM 1897 N N . CYS A 1 243 ? 32.824 22.736 -23.099 1.00 28.05 243 CYS A N 1
ATOM 1898 C CA . CYS A 1 243 ? 32.831 22.692 -24.550 1.00 28.05 243 CYS A CA 1
ATOM 1899 C C . CYS A 1 243 ? 34.221 23.093 -25.055 1.00 28.05 243 CYS A C 1
ATOM 1901 O O . CYS A 1 243 ? 34.600 24.262 -24.988 1.00 28.05 243 CYS A O 1
ATOM 1903 N N . SER A 1 244 ? 34.956 22.119 -25.581 1.00 30.48 244 SER A N 1
ATOM 1904 C CA . SER A 1 244 ? 36.004 22.333 -26.572 1.00 30.48 244 SER A CA 1
ATOM 1905 C C . SER A 1 244 ? 35.370 22.893 -27.848 1.00 30.48 244 SER A C 1
ATOM 1907 O O . SER A 1 244 ? 34.484 22.274 -28.440 1.00 30.48 244 SER A O 1
ATOM 1909 N N . SER A 1 245 ? 35.796 24.086 -28.247 1.00 32.53 245 SER A N 1
ATOM 1910 C CA . SER A 1 245 ? 35.442 24.716 -29.512 1.00 32.53 245 SER A CA 1
ATOM 1911 C C . SER A 1 245 ? 36.339 24.186 -30.630 1.00 32.53 245 SER A C 1
ATOM 1913 O O . SER A 1 245 ? 37.458 24.666 -30.785 1.00 32.53 245 SER A O 1
ATOM 1915 N N . ASP A 1 246 ? 35.827 23.247 -31.422 1.00 33.53 246 ASP A N 1
ATOM 1916 C CA . ASP A 1 246 ? 36.306 23.006 -32.784 1.00 33.53 246 ASP A CA 1
ATOM 1917 C C . ASP A 1 246 ? 35.371 23.736 -33.757 1.00 33.53 246 ASP A C 1
ATOM 1919 O O . ASP A 1 246 ? 34.193 23.397 -33.897 1.00 33.53 246 ASP A O 1
ATOM 1923 N N . ARG A 1 247 ? 35.889 24.773 -34.421 1.00 34.31 247 ARG A N 1
ATOM 1924 C CA . ARG A 1 247 ? 35.340 25.303 -35.675 1.00 34.31 247 ARG A CA 1
ATOM 1925 C C . ARG A 1 247 ? 36.485 25.426 -36.669 1.00 34.31 247 ARG A C 1
ATOM 1927 O O . ARG A 1 247 ? 37.320 26.316 -36.544 1.00 34.31 247 ARG A O 1
ATOM 1934 N N . GLY A 1 248 ? 36.488 24.528 -37.646 1.00 27.41 248 GLY A N 1
ATOM 1935 C CA . GLY A 1 248 ? 37.163 24.700 -38.926 1.00 27.41 248 GLY A CA 1
ATOM 1936 C C . GLY A 1 248 ? 36.137 24.947 -40.036 1.00 27.41 248 GLY A C 1
ATOM 1937 O O . GLY A 1 248 ? 35.021 24.436 -39.944 1.00 27.41 248 GLY A O 1
ATOM 1938 N N . MET A 1 249 ? 36.582 25.675 -41.071 1.00 32.06 249 MET A N 1
ATOM 1939 C CA . MET A 1 249 ? 35.919 26.011 -42.353 1.00 32.06 249 MET A CA 1
ATOM 1940 C C . MET A 1 249 ? 34.777 27.040 -42.226 1.00 32.06 249 MET A C 1
ATOM 1942 O O . MET A 1 249 ? 33.816 26.807 -41.505 1.00 32.06 249 MET A O 1
ATOM 1946 N N . HIS A 1 250 ? 34.798 28.221 -42.849 1.00 32.59 250 HIS A N 1
ATOM 1947 C CA . HIS A 1 250 ? 35.471 28.754 -44.040 1.00 32.59 250 HIS A CA 1
ATOM 1948 C C . HIS A 1 250 ? 35.989 30.176 -43.795 1.00 32.59 250 HIS A C 1
ATOM 1950 O O . HIS A 1 250 ? 35.416 30.857 -42.914 1.00 32.59 250 HIS A O 1
#

Radius of gyration: 20.51 Å; chains: 1; bounding box: 63×46×64 Å

Sequence (250 aa):
NYLVDRAVPFGRLVNQITPHFVTRQVFAGAGKVGCESPGSTPSDVAYQLSQRADFFEEEVGLETTLKRPIVNTRDEPHCDPAKYRRLHVIVGDANMSEVATFLKVGTTAIVLSMIEDDAIGDDLTLAHPVTAIRQVSNDPTLRATIALGNGKRVTALEVQWQLLERARNWADRHGLDSVTVDDGKRILEEWESVLTGLERNPDDVADVVDWVAKKRLVDGYASRHNVRRCRAVHRRSPTRCGCSSDRGMH

Foldseek 3Di:
DDKAWLPQDVVLVLQQCLLVLLLLLLFQAQKDAAAPAPPDGRLQFGMWSHPCLSQAQAQEEQDDPHNHHQWHPDFDQVDPSNTIGDGDGDSTDDHPFPLSVLLVPLLSLLSSVCSNVVQRDRQSGFPDSSVSSRQLGRDLLQPGWGAHPVGDTDTSLRSLVSSLVSSVVVCVPPNRPSCDRVSNVVSSVSSVVCSVCSVVPNCSCLNRGNNSVVVVVVVVVCVVVVPDRSDNPPPDDDDDDDDDDDDDDD

Secondary structure (DSSP, 8-state):
-EEEETTS-HHHHHHHHHHHHHHTHHHH---EES--STT--GGG-SEES-SSGGGEEEEEES-SSSSEEEEE-----SS-TTTEEEE----SPP-S-HHHHHHHHHHHHHHHHHHHTT-S-STT-BS-HHHHHHHHHT-TTS--EEEBTTS-EEEHHHHHHHHHHHHHHHHHHH-SGGG-HHHHHHHHHHHHHHHHHHHH-GGGGTTT-HHHHHHHHHHHHHHHTTPPPPP-------------------

pLDDT: mean 89.2, std 17.77, range [27.41, 98.88]